Protein AF-A0A950D4V7-F1 (afdb_monomer)

Structure (mmCIF, N/CA/C/O backbone):
data_AF-A0A950D4V7-F1
#
_entry.id   AF-A0A950D4V7-F1
#
loop_
_atom_site.group_PDB
_atom_site.id
_atom_site.type_symbol
_atom_site.label_atom_id
_atom_site.label_alt_id
_atom_site.label_comp_id
_atom_site.label_asym_id
_atom_site.label_entity_id
_atom_site.label_seq_id
_atom_site.pdbx_PDB_ins_code
_atom_site.Cartn_x
_atom_site.Cartn_y
_atom_site.Cartn_z
_atom_site.occupancy
_atom_site.B_iso_or_equiv
_atom_site.auth_seq_id
_atom_site.auth_comp_id
_atom_site.auth_asym_id
_atom_site.auth_atom_id
_atom_site.pdbx_PDB_model_num
ATOM 1 N N . MET A 1 1 ? -0.994 9.017 -0.372 1.00 77.31 1 MET A N 1
ATOM 2 C CA . MET A 1 1 ? -2.290 8.604 0.203 1.00 77.31 1 MET A CA 1
ATOM 3 C C . MET A 1 1 ? -2.803 7.430 -0.600 1.00 77.31 1 MET A C 1
ATOM 5 O O . MET A 1 1 ? -2.780 7.511 -1.822 1.00 77.31 1 MET A O 1
ATOM 9 N N . ASN A 1 2 ? -3.184 6.343 0.059 1.00 93.00 2 ASN A N 1
ATOM 10 C CA . ASN A 1 2 ? -3.589 5.106 -0.599 1.00 93.00 2 ASN A CA 1
ATOM 11 C C . ASN A 1 2 ? -5.108 4.914 -0.563 1.00 93.00 2 ASN A C 1
ATOM 13 O O . ASN A 1 2 ? -5.833 5.584 0.181 1.00 93.00 2 ASN A O 1
ATOM 17 N N . ILE A 1 3 ? -5.577 3.994 -1.399 1.00 96.88 3 ILE A N 1
ATOM 18 C CA . ILE A 1 3 ? -6.979 3.592 -1.498 1.00 96.88 3 ILE A CA 1
ATOM 19 C C . ILE A 1 3 ? -7.076 2.064 -1.468 1.00 96.88 3 ILE A C 1
ATOM 21 O O . ILE A 1 3 ? -6.175 1.389 -1.956 1.00 96.88 3 ILE A O 1
ATOM 25 N N . ALA A 1 4 ? -8.145 1.502 -0.913 1.00 97.31 4 ALA A N 1
ATOM 26 C CA . ALA A 1 4 ? -8.340 0.051 -0.868 1.00 97.31 4 ALA A CA 1
ATOM 27 C C . ALA A 1 4 ? -9.820 -0.318 -0.944 1.00 97.31 4 ALA A C 1
ATOM 29 O O . ALA A 1 4 ? -10.684 0.461 -0.534 1.00 97.31 4 ALA A O 1
ATOM 30 N N . PHE A 1 5 ? -10.106 -1.515 -1.451 1.00 97.12 5 PHE A N 1
ATOM 31 C CA . PHE A 1 5 ? -11.429 -2.117 -1.333 1.00 97.12 5 PHE A CA 1
ATOM 32 C C . PHE A 1 5 ? -11.539 -2.905 -0.029 1.00 97.12 5 PHE A C 1
ATOM 34 O O . PHE A 1 5 ? -10.597 -3.594 0.358 1.00 97.12 5 PHE A O 1
ATOM 41 N N . ASP A 1 6 ? -12.696 -2.819 0.625 1.00 97.19 6 ASP A N 1
ATOM 42 C CA . ASP A 1 6 ? -13.068 -3.759 1.682 1.00 97.19 6 ASP A CA 1
ATOM 43 C C . ASP A 1 6 ? -13.649 -5.055 1.078 1.00 97.19 6 ASP A C 1
ATOM 45 O O . ASP A 1 6 ? -13.952 -5.129 -0.116 1.00 97.19 6 ASP A O 1
ATOM 49 N N . ALA A 1 7 ? -13.858 -6.081 1.902 1.00 95.31 7 ALA A N 1
ATOM 50 C CA . ALA A 1 7 ? -14.426 -7.365 1.481 1.00 95.31 7 ALA A CA 1
ATOM 51 C C . ALA A 1 7 ? -15.874 -7.264 0.957 1.00 95.31 7 ALA A C 1
ATOM 53 O O . ALA A 1 7 ? -16.373 -8.202 0.339 1.00 95.31 7 ALA A O 1
ATOM 54 N N . ASN A 1 8 ? -16.555 -6.134 1.183 1.00 95.44 8 ASN A N 1
ATOM 55 C CA . ASN A 1 8 ? -17.886 -5.852 0.641 1.00 95.44 8 ASN A CA 1
ATOM 56 C C . ASN A 1 8 ? -17.826 -5.087 -0.693 1.00 95.44 8 ASN A C 1
ATOM 58 O O . ASN A 1 8 ? -18.867 -4.664 -1.200 1.00 95.44 8 ASN A O 1
ATOM 62 N N . GLY A 1 9 ? -16.630 -4.872 -1.250 1.00 95.88 9 GLY A N 1
ATOM 63 C CA . GLY A 1 9 ? -16.419 -4.174 -2.515 1.00 95.88 9 GLY A CA 1
ATOM 64 C C . GLY A 1 9 ? -16.580 -2.655 -2.426 1.00 95.88 9 GLY A C 1
ATOM 65 O O . GLY A 1 9 ? -16.770 -2.002 -3.449 1.00 95.88 9 GLY A O 1
ATOM 66 N N . ARG A 1 10 ? -16.526 -2.058 -1.231 1.00 97.44 10 ARG A N 1
ATOM 67 C CA . ARG A 1 10 ? -16.579 -0.598 -1.055 1.00 97.44 10 ARG A CA 1
ATOM 68 C C . ARG A 1 10 ? -15.178 -0.016 -1.149 1.00 97.44 10 ARG A C 1
ATOM 70 O O . ARG A 1 10 ? -14.245 -0.576 -0.587 1.00 97.44 10 ARG A O 1
ATOM 77 N N . LEU A 1 11 ? -15.035 1.121 -1.826 1.00 97.75 11 LEU A N 1
ATOM 78 C CA . LEU A 1 11 ? -13.750 1.805 -1.972 1.00 97.75 11 LEU A CA 1
ATOM 79 C C . LEU A 1 11 ? -13.536 2.774 -0.810 1.00 97.75 11 LEU A C 1
ATOM 81 O O . LEU A 1 11 ? -14.329 3.695 -0.620 1.00 97.75 11 LEU A O 1
ATOM 85 N N . PHE A 1 12 ? -12.438 2.607 -0.086 1.00 98.12 12 PHE A N 1
ATOM 86 C CA . PHE A 1 12 ? -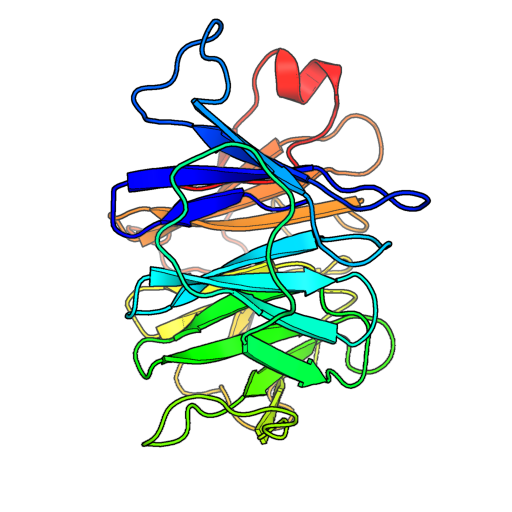11.991 3.501 0.971 1.00 98.12 12 PHE A CA 1
ATOM 87 C C . PHE A 1 12 ? -10.817 4.332 0.460 1.00 98.12 12 PHE A C 1
ATOM 89 O O . PHE A 1 12 ? -9.828 3.793 -0.032 1.00 98.12 12 PHE A O 1
ATOM 96 N N . VAL A 1 13 ? -10.932 5.654 0.577 1.00 97.56 13 VAL A N 1
ATOM 97 C CA . VAL A 1 13 ? -9.941 6.622 0.100 1.00 97.56 13 VAL A CA 1
ATOM 98 C C . VAL A 1 13 ? -9.418 7.420 1.280 1.00 97.56 13 VAL A C 1
ATOM 100 O O . VAL A 1 13 ? -10.171 8.187 1.884 1.00 97.56 13 VAL A O 1
ATOM 103 N N . VAL A 1 14 ? -8.137 7.258 1.610 1.00 96.81 14 VAL A N 1
ATOM 104 C CA . VAL A 1 14 ? -7.499 8.036 2.676 1.00 96.81 14 VAL A CA 1
ATOM 105 C C . VAL A 1 14 ? -7.264 9.462 2.186 1.00 96.81 14 VAL A C 1
ATOM 107 O O . VAL A 1 14 ? -6.529 9.688 1.230 1.00 96.81 14 VAL A O 1
ATOM 110 N N . ASN A 1 15 ? -7.847 10.441 2.870 1.00 94.50 15 ASN A N 1
ATOM 111 C CA . ASN A 1 15 ? -7.592 11.861 2.659 1.00 94.50 15 ASN A CA 1
ATOM 112 C C . ASN A 1 15 ? -6.595 12.338 3.722 1.00 94.50 15 ASN A C 1
ATOM 114 O O . ASN A 1 15 ? -6.956 12.661 4.859 1.00 94.50 15 ASN A O 1
ATOM 118 N N . GLN A 1 16 ? -5.323 12.350 3.338 1.00 91.75 16 GLN A N 1
ATOM 119 C CA . GLN A 1 16 ? -4.210 12.731 4.202 1.00 91.75 16 GLN A CA 1
ATOM 120 C C . GLN A 1 16 ? -4.328 14.190 4.665 1.00 91.75 16 GLN A C 1
ATOM 122 O O . GLN A 1 16 ? -4.481 15.105 3.854 1.00 91.75 16 GLN A O 1
ATOM 127 N N . ALA A 1 17 ? -4.155 14.415 5.965 1.00 90.56 17 ALA A N 1
ATOM 128 C CA . ALA A 1 17 ? -4.016 15.737 6.560 1.00 90.56 17 ALA A CA 1
ATOM 129 C C . ALA A 1 17 ? -2.842 15.765 7.551 1.00 90.56 17 ALA A C 1
ATOM 131 O O . ALA A 1 17 ? -2.594 14.796 8.257 1.00 90.56 17 ALA A O 1
ATOM 132 N N . LEU A 1 18 ? -2.094 16.875 7.598 1.00 86.56 18 LEU A N 1
ATOM 133 C CA . LEU A 1 18 ? -0.912 16.993 8.470 1.00 86.56 18 LEU A CA 1
ATOM 134 C C . LEU A 1 18 ? -1.235 17.621 9.834 1.00 86.56 18 LEU A C 1
ATOM 136 O O . LEU A 1 18 ? -0.752 17.157 10.860 1.00 86.56 18 LEU A O 1
ATOM 140 N N . ALA A 1 19 ? -2.037 18.690 9.843 1.00 85.94 19 ALA A N 1
ATOM 141 C CA . ALA A 1 19 ? -2.306 19.502 11.038 1.00 85.94 19 ALA A CA 1
ATOM 142 C C . ALA A 1 19 ? -3.667 19.214 11.700 1.00 85.94 19 ALA A C 1
ATOM 144 O O . ALA A 1 19 ? -3.954 19.720 12.781 1.00 85.94 19 ALA A O 1
ATOM 145 N N . VAL A 1 20 ? -4.510 18.420 11.045 1.00 90.38 20 VAL A N 1
ATOM 146 C CA . VAL A 1 20 ? -5.831 17.995 11.526 1.00 90.38 20 VAL A CA 1
ATOM 147 C C . VAL A 1 20 ? -5.950 16.482 11.345 1.00 90.38 20 VAL A C 1
ATOM 149 O O . VAL A 1 20 ? -5.135 15.908 10.618 1.00 90.38 20 VAL A O 1
ATOM 152 N N . PRO A 1 21 ? -6.915 15.811 11.995 1.00 94.31 21 PRO A N 1
ATOM 153 C CA . PRO A 1 21 ? -7.149 14.399 11.738 1.00 94.31 21 PRO A CA 1
ATOM 154 C C . PRO A 1 21 ? -7.404 14.134 10.252 1.00 94.31 21 PRO A C 1
ATOM 156 O O . PRO A 1 21 ? -8.205 14.826 9.619 1.00 94.31 21 PRO A O 1
ATOM 159 N N . SER A 1 22 ? -6.717 13.132 9.706 1.00 95.94 22 SER A N 1
ATOM 160 C CA . SER A 1 22 ? -7.006 12.625 8.363 1.00 95.94 22 SER A CA 1
ATOM 161 C C . SER A 1 22 ? -8.415 12.022 8.316 1.00 95.94 22 SER A C 1
ATOM 163 O O . SER A 1 22 ? -8.947 11.568 9.335 1.00 95.94 22 SER A O 1
ATOM 165 N N . THR A 1 23 ? -9.030 12.003 7.136 1.00 97.06 23 THR A N 1
ATOM 166 C CA . THR A 1 23 ? -10.348 11.381 6.935 1.00 97.06 23 THR A CA 1
ATOM 167 C C . THR A 1 23 ? -10.260 10.232 5.944 1.00 97.06 23 THR A C 1
ATOM 169 O O . THR A 1 23 ? -9.303 10.137 5.183 1.00 97.06 23 THR A O 1
ATOM 172 N N . ILE A 1 24 ? -11.265 9.364 5.929 1.00 98.00 24 ILE A N 1
ATOM 173 C CA . ILE A 1 24 ? -11.426 8.308 4.936 1.00 98.00 24 ILE A CA 1
ATOM 174 C C . ILE A 1 24 ? -12.789 8.484 4.270 1.00 98.00 24 ILE A C 1
ATOM 176 O O . ILE A 1 24 ? -13.827 8.386 4.926 1.00 98.00 24 ILE A O 1
ATOM 180 N N . SER A 1 25 ? -12.787 8.765 2.970 1.00 98.12 25 SER A N 1
ATOM 181 C CA . SER A 1 25 ? -14.003 8.816 2.156 1.00 98.12 25 SER A CA 1
ATOM 182 C C . SER A 1 25 ? -14.357 7.407 1.700 1.00 98.12 25 SER A C 1
ATOM 184 O O . SER A 1 25 ? -13.511 6.727 1.121 1.00 98.12 25 SER A O 1
ATOM 186 N N . VAL A 1 26 ? -15.597 6.973 1.925 1.00 98.19 26 VAL A N 1
ATOM 187 C CA . VAL A 1 26 ? -16.051 5.632 1.533 1.00 98.19 26 VAL A CA 1
ATOM 188 C C . VAL A 1 26 ? -17.052 5.734 0.398 1.00 98.19 26 VAL A C 1
ATOM 190 O O . VAL A 1 26 ? -18.029 6.471 0.501 1.00 98.19 26 VAL A O 1
ATOM 193 N N . PHE A 1 27 ? -16.833 4.988 -0.678 1.00 97.88 27 PHE A N 1
ATOM 194 C CA . PHE A 1 27 ? -17.689 4.962 -1.857 1.00 97.88 27 PHE A CA 1
ATOM 195 C C . PHE A 1 27 ? -18.215 3.554 -2.121 1.00 97.88 27 PHE A C 1
ATOM 197 O O . PHE A 1 27 ? -17.551 2.559 -1.834 1.00 97.88 27 PHE A O 1
ATOM 204 N N . THR A 1 28 ? -19.392 3.479 -2.735 1.00 95.88 28 THR A N 1
ATOM 205 C CA . THR A 1 28 ? -19.975 2.222 -3.213 1.00 95.88 28 THR A CA 1
ATOM 206 C C . THR A 1 28 ? -19.883 2.193 -4.740 1.00 95.88 28 THR A C 1
ATOM 208 O O . THR A 1 28 ? -20.532 3.021 -5.386 1.00 95.88 28 THR A O 1
ATOM 211 N N . PRO A 1 29 ? -19.069 1.306 -5.336 1.00 95.12 29 PRO A N 1
ATOM 212 C CA . PRO A 1 29 ? -19.060 1.088 -6.778 1.00 95.12 29 PRO A CA 1
ATOM 213 C C . PRO A 1 29 ? -20.424 0.602 -7.317 1.00 95.12 29 PRO A C 1
ATOM 215 O O . PRO A 1 29 ? -21.206 0.021 -6.563 1.00 95.12 29 PRO A O 1
ATOM 218 N N . PRO A 1 30 ? -20.714 0.783 -8.621 1.00 94.81 30 PRO A N 1
ATOM 219 C CA . PRO A 1 30 ? -19.846 1.377 -9.641 1.00 94.81 30 PRO A CA 1
ATOM 220 C C . PRO A 1 30 ? -19.675 2.895 -9.472 1.00 94.81 30 PRO A C 1
ATOM 222 O O . PRO A 1 30 ? -20.607 3.607 -9.100 1.00 94.81 30 PRO A O 1
ATOM 225 N N . LEU A 1 31 ? -18.467 3.395 -9.755 1.00 93.00 31 LEU A N 1
ATOM 226 C CA . LEU A 1 31 ? -18.135 4.818 -9.651 1.00 93.00 31 LEU A CA 1
ATOM 227 C C . LEU A 1 31 ? -18.309 5.537 -10.992 1.00 93.00 31 LEU A C 1
ATOM 229 O O . LEU A 1 31 ? -18.059 4.983 -12.059 1.00 93.00 31 LEU A O 1
ATOM 233 N N . THR A 1 32 ? -18.712 6.801 -10.920 1.00 92.75 32 THR A N 1
ATOM 234 C CA . THR A 1 32 ? -18.839 7.733 -12.046 1.00 92.75 32 THR A CA 1
ATOM 235 C C . THR A 1 32 ? -18.183 9.061 -11.674 1.00 92.75 32 THR A C 1
ATOM 237 O O . THR A 1 32 ? -17.906 9.309 -10.500 1.00 92.75 32 THR A O 1
ATOM 240 N N . ALA A 1 33 ? -18.003 9.962 -12.644 1.00 87.50 33 ALA A N 1
ATOM 241 C CA . ALA A 1 33 ? -17.462 11.303 -12.393 1.00 87.50 33 ALA A CA 1
ATOM 242 C C . ALA A 1 33 ? -18.298 12.145 -11.400 1.00 87.50 33 ALA A C 1
ATOM 244 O O . ALA A 1 33 ? -17.809 13.142 -10.881 1.00 87.50 33 ALA A O 1
ATOM 245 N N . THR A 1 34 ? -19.549 11.756 -11.129 1.00 92.69 34 THR A N 1
ATOM 246 C CA . THR A 1 34 ? -20.451 12.433 -10.181 1.00 92.69 34 THR A CA 1
ATOM 247 C C . THR A 1 34 ? -20.679 11.645 -8.889 1.00 92.69 34 THR A C 1
ATOM 249 O O . THR A 1 34 ? -21.554 12.006 -8.100 1.00 92.69 34 THR A O 1
ATOM 252 N N . SER A 1 35 ? -19.956 10.542 -8.671 1.00 95.56 35 SER A N 1
ATOM 253 C CA . SER A 1 35 ? -20.080 9.751 -7.445 1.00 95.56 35 SER A CA 1
ATOM 254 C C . SER A 1 35 ? -19.624 10.558 -6.228 1.00 95.56 35 SER A C 1
ATOM 256 O O . SER A 1 35 ? -18.566 11.180 -6.238 1.00 95.56 35 SER A O 1
ATOM 258 N N . ASN A 1 36 ? -20.417 10.509 -5.158 1.00 95.88 36 ASN A N 1
ATOM 259 C CA . ASN A 1 36 ? -20.091 11.114 -3.867 1.00 95.88 36 ASN A CA 1
ATOM 260 C C . ASN A 1 36 ? -19.792 10.022 -2.837 1.00 95.88 36 ASN A C 1
ATOM 262 O O . ASN A 1 36 ? -20.265 8.890 -2.975 1.00 95.88 36 ASN A O 1
ATOM 266 N N . ALA A 1 37 ? -19.037 10.373 -1.795 1.00 97.56 37 ALA A N 1
ATOM 267 C CA . ALA A 1 37 ? -18.804 9.468 -0.677 1.00 97.56 37 ALA A CA 1
ATOM 268 C C . ALA A 1 37 ? -20.144 9.105 -0.013 1.00 97.56 37 ALA A C 1
ATOM 270 O O . ALA A 1 37 ? -20.965 9.976 0.274 1.00 97.56 37 ALA A O 1
ATOM 271 N N . THR A 1 38 ? -20.361 7.815 0.233 1.00 97.06 38 THR A N 1
ATOM 272 C CA . THR A 1 38 ? -21.504 7.285 0.986 1.00 97.06 38 THR A CA 1
ATOM 273 C C . THR A 1 38 ? -21.438 7.727 2.448 1.00 97.06 38 THR A C 1
ATOM 275 O O . THR A 1 38 ? -22.457 8.089 3.031 1.00 97.06 38 THR A O 1
ATOM 278 N N . PHE A 1 39 ? -20.239 7.732 3.031 1.00 97.25 39 PHE A N 1
ATOM 279 C CA . PHE A 1 39 ? -19.956 8.311 4.341 1.00 97.25 39 PHE A CA 1
ATOM 280 C C . PHE A 1 39 ? -18.470 8.672 4.464 1.00 97.25 39 PHE A C 1
ATOM 282 O O . PHE A 1 39 ? -17.646 8.262 3.643 1.00 97.25 39 PHE A O 1
ATOM 289 N N . ILE A 1 40 ? -18.140 9.465 5.485 1.00 98.25 40 ILE A N 1
ATOM 290 C CA . ILE A 1 40 ? -16.773 9.907 5.782 1.00 98.25 40 ILE A CA 1
ATOM 291 C C . ILE A 1 40 ? -16.413 9.495 7.207 1.00 98.25 40 ILE A C 1
ATOM 293 O O . ILE A 1 40 ? -17.126 9.818 8.156 1.00 98.25 40 ILE A O 1
ATOM 297 N N . LEU A 1 41 ? -15.292 8.801 7.356 1.00 98.31 41 LEU A N 1
ATOM 298 C CA . LEU A 1 41 ? -14.716 8.462 8.650 1.00 98.31 41 LEU A CA 1
ATOM 299 C C . LEU A 1 41 ? -13.636 9.486 8.999 1.00 98.31 41 LEU A C 1
ATOM 301 O O . LEU A 1 41 ? -12.849 9.869 8.137 1.00 98.31 41 LEU A O 1
ATOM 305 N N . THR A 1 42 ? -13.569 9.915 10.252 1.00 97.69 42 THR A N 1
ATOM 306 C CA . THR A 1 42 ? -12.499 10.794 10.746 1.00 97.69 42 THR A CA 1
ATOM 307 C C . THR A 1 42 ? -11.603 10.003 11.686 1.00 97.69 42 THR A C 1
ATOM 309 O O . THR A 1 42 ? -12.102 9.348 12.603 1.00 97.69 42 THR A O 1
ATOM 312 N N . MET A 1 43 ? -10.286 10.064 11.481 1.00 96.38 43 MET A N 1
ATOM 313 C CA . MET A 1 43 ? -9.327 9.438 12.393 1.00 96.38 43 MET A CA 1
ATOM 314 C C . MET A 1 43 ? -9.476 10.025 13.809 1.00 96.38 43 MET A C 1
ATOM 316 O O . MET A 1 43 ? -9.683 11.232 13.950 1.00 96.38 43 MET A O 1
ATOM 320 N N . PRO A 1 44 ? -9.349 9.216 14.876 1.00 94.38 44 PRO A N 1
ATOM 321 C CA . PRO A 1 44 ? -9.476 9.702 16.254 1.00 94.38 44 PRO A CA 1
ATOM 322 C C . PRO A 1 44 ? -8.225 10.460 16.723 1.00 94.38 44 PRO A C 1
ATOM 324 O O . PRO A 1 44 ? -8.215 11.052 17.799 1.00 94.38 44 PRO A O 1
ATOM 327 N N . VAL A 1 45 ? -7.158 10.420 15.923 1.00 87.06 45 VAL A N 1
ATOM 328 C CA . VAL A 1 45 ? -5.857 11.021 16.200 1.00 87.06 45 VAL A CA 1
ATOM 329 C C . VAL A 1 45 ? -5.517 12.043 15.124 1.00 87.06 45 VAL A C 1
ATOM 331 O O . VAL A 1 45 ? -5.854 11.873 13.949 1.00 87.06 45 VAL A O 1
ATOM 334 N N . SER A 1 46 ? -4.839 13.118 15.522 1.00 84.25 46 SER A N 1
ATOM 335 C CA . SER A 1 46 ? -4.208 14.015 14.561 1.00 84.25 46 SER A CA 1
ATOM 336 C C . SER A 1 46 ? -3.017 13.319 13.910 1.00 84.25 46 SER A C 1
ATOM 338 O O . SER A 1 46 ? -2.335 12.496 14.525 1.00 84.25 46 SER A O 1
ATOM 340 N N . GLY A 1 47 ? -2.767 13.659 12.652 1.00 81.38 47 GLY A N 1
ATOM 341 C CA . GLY A 1 47 ? -1.659 13.096 11.905 1.00 81.38 47 GLY A CA 1
ATOM 342 C C . GLY A 1 47 ? -2.061 12.609 10.527 1.00 81.38 47 GLY A C 1
ATOM 343 O O . GLY A 1 47 ? -3.226 12.616 10.117 1.00 81.38 47 GLY A O 1
ATOM 344 N N . CYS A 1 48 ? -1.017 12.212 9.826 1.00 87.94 48 CYS A N 1
ATOM 345 C CA . CYS A 1 48 ? -0.982 11.882 8.422 1.00 87.94 48 CYS A CA 1
ATOM 346 C C . CYS A 1 48 ? -1.347 10.409 8.238 1.00 87.94 48 CYS A C 1
ATOM 348 O O . CYS A 1 48 ? -0.470 9.565 8.263 1.00 87.94 48 CYS A O 1
ATOM 350 N N . ALA A 1 49 ? -2.618 10.063 8.047 1.00 94.00 49 ALA A N 1
ATOM 351 C CA . ALA A 1 49 ? -2.934 8.716 7.576 1.00 94.00 49 ALA A CA 1
ATOM 352 C C . ALA A 1 49 ? -2.408 8.559 6.138 1.00 94.00 49 ALA A C 1
ATOM 354 O O . ALA A 1 49 ? -2.571 9.476 5.322 1.00 94.00 49 ALA A O 1
ATOM 355 N N . PHE A 1 50 ? -1.774 7.426 5.828 1.00 94.19 50 PHE A N 1
ATOM 356 C CA . PHE A 1 50 ? -1.171 7.188 4.514 1.00 94.19 50 PHE A CA 1
ATOM 357 C C . PHE A 1 50 ? -1.694 5.929 3.834 1.00 94.19 50 PHE A C 1
ATOM 359 O O . PHE A 1 50 ? -2.381 6.039 2.814 1.00 94.19 50 PHE A O 1
ATOM 366 N N . GLY A 1 51 ? -1.322 4.767 4.369 1.00 95.69 51 GLY A N 1
ATOM 367 C CA . GLY A 1 51 ? -1.656 3.446 3.860 1.00 95.69 51 GLY A CA 1
ATOM 368 C C . GLY A 1 51 ? -2.983 2.959 4.422 1.00 95.69 51 GLY A C 1
ATOM 369 O O . GLY A 1 51 ? -3.355 3.314 5.541 1.00 95.69 51 GLY A O 1
ATOM 370 N N . ILE A 1 52 ? -3.686 2.147 3.638 1.00 97.94 52 ILE A N 1
ATOM 371 C CA . ILE A 1 52 ? -4.908 1.461 4.050 1.00 97.94 52 ILE A CA 1
ATOM 372 C C . ILE A 1 52 ? -4.916 0.045 3.478 1.00 97.94 52 ILE A C 1
ATOM 374 O O . ILE A 1 52 ? -4.636 -0.137 2.295 1.00 97.94 52 ILE A O 1
ATOM 378 N N . ALA A 1 53 ? -5.271 -0.936 4.302 1.00 98.06 53 ALA A N 1
ATOM 379 C CA . ALA A 1 53 ? -5.601 -2.290 3.867 1.00 98.06 53 ALA A CA 1
ATOM 380 C C . ALA A 1 53 ? -6.715 -2.874 4.740 1.00 98.06 53 ALA A C 1
ATOM 382 O O . ALA A 1 53 ? -7.033 -2.334 5.801 1.00 98.06 53 ALA A O 1
ATOM 383 N N . PHE A 1 54 ? -7.288 -3.986 4.292 1.00 98.06 54 PHE A N 1
ATOM 384 C CA . PHE A 1 54 ? -8.252 -4.762 5.060 1.00 98.06 54 PHE A CA 1
ATOM 385 C C . PHE A 1 54 ? -7.704 -6.162 5.300 1.00 98.06 54 PHE A C 1
ATOM 387 O O . PHE A 1 54 ? -7.134 -6.769 4.391 1.00 98.06 54 PHE A O 1
ATOM 394 N N . ASP A 1 55 ? -7.863 -6.661 6.521 1.00 97.56 55 ASP A N 1
ATOM 395 C CA . ASP A 1 55 ? -7.505 -8.036 6.850 1.00 97.56 55 ASP A CA 1
ATOM 396 C C . ASP A 1 55 ? -8.613 -9.019 6.409 1.00 97.56 55 ASP A C 1
ATOM 398 O O . ASP A 1 55 ? -9.669 -8.637 5.895 1.00 97.56 55 ASP A O 1
ATOM 402 N N . SER A 1 56 ? -8.403 -10.318 6.642 1.00 95.75 56 SER A N 1
ATOM 403 C CA . SER A 1 56 ? -9.393 -11.360 6.328 1.00 95.75 56 SER A CA 1
ATOM 404 C C . SER A 1 56 ? -10.711 -11.233 7.107 1.00 95.75 56 SER A C 1
ATOM 406 O O . SER A 1 56 ? -11.712 -11.832 6.719 1.00 95.75 56 SER A O 1
ATOM 408 N N . SER A 1 57 ? -10.698 -10.513 8.230 1.00 96.38 57 SER A N 1
ATOM 409 C CA . SER A 1 57 ? -11.860 -10.241 9.083 1.00 96.38 57 SER A CA 1
ATOM 410 C C . SER A 1 57 ? -12.620 -8.989 8.6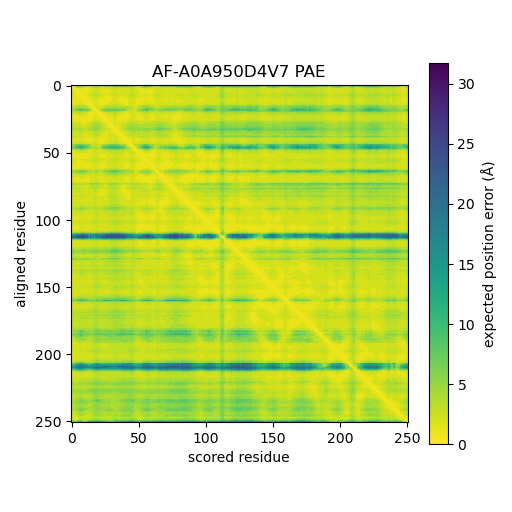33 1.00 96.38 57 SER A C 1
ATOM 412 O O . SER A 1 57 ? -13.677 -8.686 9.185 1.00 96.38 57 SER A O 1
ATOM 414 N N . ASN A 1 58 ? -12.121 -8.306 7.594 1.00 97.38 58 ASN A N 1
ATOM 415 C CA . ASN A 1 58 ? -12.590 -7.012 7.116 1.00 97.38 58 ASN A CA 1
ATOM 416 C C . ASN A 1 58 ? -12.391 -5.872 8.134 1.00 97.38 58 ASN A C 1
ATOM 418 O O . ASN A 1 58 ? -13.141 -4.888 8.130 1.00 97.38 58 ASN A O 1
ATOM 422 N N . ASP A 1 59 ? -11.371 -5.997 8.979 1.00 98.31 59 ASP A N 1
ATOM 423 C CA . ASP A 1 59 ? -10.892 -4.941 9.861 1.00 98.31 59 ASP A CA 1
ATOM 424 C C . ASP A 1 59 ? -9.976 -4.002 9.065 1.00 98.31 59 ASP A C 1
ATOM 426 O O . ASP A 1 59 ? -9.203 -4.434 8.207 1.00 98.31 59 ASP A O 1
ATOM 430 N N . MET A 1 60 ? -10.102 -2.694 9.300 1.00 98.56 60 MET A N 1
ATOM 431 C CA . MET A 1 60 ? -9.373 -1.667 8.554 1.00 98.56 60 MET A CA 1
ATOM 432 C C 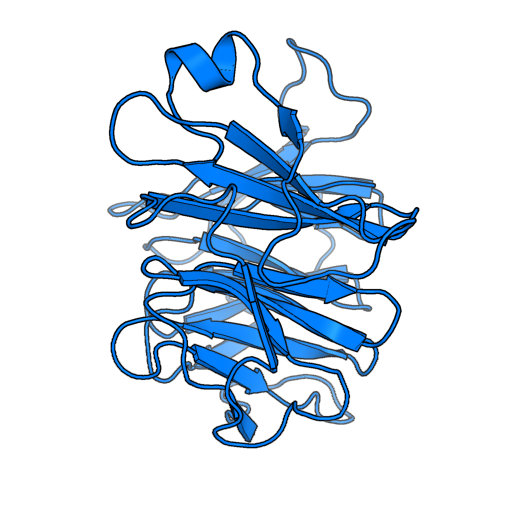. MET A 1 60 ? -8.047 -1.362 9.241 1.00 98.56 60 MET A C 1
ATOM 434 O O . MET A 1 60 ? -8.024 -0.915 10.387 1.00 98.56 60 MET A O 1
ATOM 438 N N . TRP A 1 61 ? -6.956 -1.522 8.503 1.00 98.62 61 TRP A N 1
ATOM 439 C CA . TRP A 1 61 ? -5.601 -1.240 8.954 1.00 98.62 61 TRP A CA 1
ATOM 440 C C . TRP A 1 61 ? -5.074 0.027 8.292 1.00 98.62 61 TRP A C 1
ATOM 442 O O . TRP A 1 61 ? -5.119 0.156 7.070 1.00 98.62 61 TRP A O 1
ATOM 452 N N . ILE A 1 62 ? -4.588 0.971 9.098 1.00 97.94 62 ILE A N 1
ATOM 453 C CA . ILE A 1 62 ? -4.130 2.292 8.659 1.00 97.94 62 ILE A CA 1
ATOM 454 C C . ILE A 1 62 ? -2.733 2.561 9.202 1.00 97.94 62 ILE A C 1
ATOM 456 O O . ILE A 1 62 ? -2.518 2.514 10.413 1.00 97.94 62 ILE A O 1
ATOM 460 N N . SER A 1 63 ? -1.801 2.942 8.334 1.00 95.69 63 SER A N 1
ATOM 461 C CA . SER A 1 63 ? -0.548 3.557 8.770 1.00 95.69 63 SER A CA 1
ATOM 462 C C . SER A 1 63 ? -0.724 5.062 8.934 1.00 95.69 63 SER A C 1
ATOM 464 O O . SER A 1 63 ? -1.406 5.736 8.154 1.00 95.69 63 SER A O 1
ATOM 466 N N . ASN A 1 64 ? -0.099 5.605 9.968 1.00 88.94 64 ASN A N 1
ATOM 467 C CA . ASN A 1 64 ? -0.012 7.034 10.232 1.00 88.94 64 ASN A CA 1
ATOM 468 C C . ASN A 1 64 ? 1.457 7.417 10.025 1.00 88.94 64 ASN A C 1
ATOM 470 O O . ASN A 1 64 ? 2.266 6.717 10.609 1.00 88.94 64 ASN A O 1
ATOM 474 N N . CYS A 1 65 ? 1.804 8.442 9.221 1.00 81.69 65 CYS A N 1
ATOM 475 C CA . CYS A 1 65 ? 3.158 8.867 8.779 1.00 81.69 65 CYS A CA 1
ATOM 476 C C . CYS A 1 65 ? 4.088 9.265 9.946 1.00 81.69 65 CYS A C 1
ATOM 478 O O . CYS A 1 65 ? 4.550 10.396 10.086 1.00 81.69 65 CYS A O 1
ATOM 480 N N . ASN A 1 66 ? 4.264 8.316 10.834 1.00 89.25 66 ASN A N 1
ATOM 481 C CA . ASN A 1 66 ? 5.006 8.197 12.059 1.00 89.25 66 ASN A CA 1
ATOM 482 C C . ASN A 1 66 ? 5.148 6.673 12.261 1.00 89.25 66 ASN A C 1
ATOM 484 O O . ASN A 1 66 ? 4.995 5.888 11.325 1.00 89.25 66 ASN A O 1
ATOM 488 N N . THR A 1 67 ? 5.445 6.234 13.473 1.00 93.62 67 THR A N 1
ATOM 489 C CA . THR A 1 67 ? 5.679 4.815 13.748 1.00 93.62 67 THR A CA 1
ATOM 490 C C . THR A 1 67 ? 4.408 4.008 14.016 1.00 93.62 67 THR A C 1
ATOM 492 O O . THR A 1 67 ? 4.497 2.819 14.287 1.00 93.62 67 THR A O 1
ATOM 495 N N . SER A 1 68 ? 3.220 4.609 14.002 1.00 95.12 68 SER A N 1
ATOM 496 C CA . SER A 1 68 ? 1.983 3.944 14.418 1.00 95.12 68 SER A CA 1
ATOM 497 C C . SER A 1 68 ? 1.243 3.309 13.247 1.00 95.12 68 SER A C 1
ATOM 499 O O . SER A 1 68 ? 0.983 3.950 12.226 1.00 95.12 68 SER A O 1
ATOM 501 N N . ILE A 1 69 ? 0.810 2.071 13.460 1.00 97.50 69 ILE A N 1
ATOM 502 C CA . ILE A 1 69 ? -0.125 1.358 12.591 1.00 97.50 69 ILE A CA 1
ATOM 503 C C . ILE A 1 69 ? -1.345 0.998 13.439 1.00 97.50 69 ILE A C 1
ATOM 505 O O . ILE A 1 69 ? -1.198 0.437 14.525 1.00 97.50 69 ILE A O 1
ATOM 509 N N . TYR A 1 70 ? -2.536 1.347 12.969 1.00 97.81 70 TYR A N 1
ATOM 510 C CA . TYR A 1 70 ? -3.789 1.199 13.702 1.00 97.81 70 TYR A CA 1
ATOM 511 C C . TYR A 1 70 ? -4.701 0.177 13.037 1.00 97.81 70 TYR A C 1
ATOM 513 O O . TYR A 1 70 ? -4.875 0.218 11.822 1.00 97.81 70 TYR A O 1
ATOM 521 N N . GLU A 1 71 ? -5.342 -0.657 13.844 1.00 98.38 71 GLU A N 1
ATOM 522 C CA . GLU A 1 71 ? -6.491 -1.470 13.452 1.00 98.38 71 GLU A CA 1
ATOM 523 C C . GLU A 1 71 ? -7.778 -0.819 13.965 1.00 98.38 71 GLU A C 1
ATOM 525 O O . GLU A 1 71 ? -7.855 -0.383 15.118 1.00 98.38 71 GLU A O 1
ATOM 530 N N . PHE A 1 72 ? -8.802 -0.799 13.118 1.00 98.31 72 PHE A N 1
ATOM 531 C CA . PHE A 1 72 ? -10.166 -0.450 13.487 1.00 98.31 72 PHE A CA 1
ATOM 532 C C . PHE A 1 72 ? -11.111 -1.557 13.047 1.00 98.31 72 PHE A C 1
ATOM 534 O O . PHE A 1 72 ? -11.131 -1.934 11.871 1.00 98.31 72 PHE A O 1
ATOM 541 N N . LYS A 1 73 ? -11.951 -2.022 13.966 1.00 97.38 73 LYS A N 1
ATOM 542 C CA . LYS A 1 73 ? -12.947 -3.047 13.674 1.00 97.38 73 LYS A CA 1
ATOM 543 C C . LYS A 1 73 ? -14.219 -2.454 13.100 1.00 97.38 73 LYS A C 1
ATOM 545 O O . LYS A 1 73 ? -14.724 -1.418 13.541 1.00 97.38 73 LYS A O 1
ATOM 550 N N . GLY A 1 74 ? -14.738 -3.135 12.085 1.00 92.75 74 GLY A N 1
ATOM 551 C CA . GLY A 1 74 ? -16.024 -2.812 11.488 1.00 92.75 74 GLY A CA 1
ATOM 552 C C . GLY A 1 74 ? -17.217 -3.185 12.389 1.00 92.75 74 GLY A C 1
ATOM 553 O O . GLY A 1 74 ? -17.055 -3.712 13.488 1.00 92.75 74 GLY A O 1
ATOM 554 N N . PRO A 1 75 ? -18.454 -2.961 11.910 1.00 94.62 75 PRO A N 1
ATOM 555 C CA . PRO A 1 75 ? -18.784 -2.462 10.579 1.00 94.62 75 PRO A CA 1
ATOM 556 C C . PRO A 1 75 ? -18.768 -0.925 10.489 1.00 94.62 75 PRO A C 1
ATOM 558 O O . PRO A 1 75 ? -19.395 -0.226 11.282 1.00 94.62 75 PRO A O 1
ATOM 561 N N . PHE A 1 76 ? -18.141 -0.386 9.440 1.00 96.06 76 PHE A N 1
ATOM 562 C CA . PHE A 1 76 ? -18.210 1.044 9.110 1.00 96.06 76 PHE A CA 1
ATOM 563 C C . PHE A 1 76 ? -19.480 1.337 8.312 1.00 96.06 76 PHE A C 1
ATOM 565 O O . PHE A 1 76 ? -19.601 0.868 7.181 1.00 96.06 76 PHE A O 1
ATOM 572 N N . THR A 1 77 ? -20.443 2.065 8.879 1.00 95.50 77 THR A N 1
ATOM 573 C CA . THR A 1 77 ? -21.773 2.235 8.250 1.00 95.50 77 THR A CA 1
ATOM 574 C C . THR A 1 77 ? -22.264 3.676 8.168 1.00 95.50 77 THR A C 1
ATOM 576 O O . THR A 1 77 ? -23.175 3.959 7.392 1.00 95.50 77 THR A O 1
ATOM 579 N N . THR A 1 78 ? -21.672 4.598 8.925 1.00 96.62 78 THR A N 1
ATOM 580 C CA . THR A 1 78 ? -22.131 5.989 9.011 1.00 96.62 78 THR A CA 1
ATOM 581 C C . THR A 1 78 ? -20.964 6.955 9.140 1.00 96.62 78 THR A C 1
ATOM 583 O O . THR A 1 78 ? -19.904 6.594 9.648 1.00 96.62 78 THR A O 1
ATOM 586 N N . THR A 1 79 ? -21.181 8.206 8.729 1.00 98.50 79 THR A N 1
ATOM 587 C CA . THR A 1 79 ? -20.209 9.289 8.915 1.00 98.50 79 THR A CA 1
ATOM 588 C C . THR A 1 79 ? -19.951 9.526 10.399 1.00 98.50 79 THR A C 1
ATOM 590 O O . THR A 1 79 ? -20.897 9.604 11.183 1.00 98.50 79 THR A O 1
ATOM 593 N N . GLY A 1 80 ? -18.689 9.691 10.782 1.00 97.75 80 GLY A N 1
ATOM 594 C CA . GLY A 1 80 ? -18.321 9.968 12.166 1.00 97.75 80 GLY A CA 1
ATOM 595 C C . GLY A 1 80 ? -16.835 9.799 12.442 1.00 97.75 80 GLY A C 1
ATOM 596 O O . GLY A 1 80 ? -16.066 9.353 11.592 1.00 97.75 80 GLY A O 1
ATOM 597 N N . THR A 1 81 ? -16.429 10.162 13.654 1.00 97.75 81 THR A N 1
ATOM 598 C CA . THR A 1 81 ? -15.084 9.862 14.148 1.00 97.75 81 THR A CA 1
ATOM 599 C C . THR A 1 81 ? -15.009 8.390 14.534 1.00 97.75 81 THR A C 1
ATOM 601 O O . THR A 1 81 ? -15.903 7.884 15.214 1.00 97.75 81 THR A O 1
ATOM 604 N N . LEU A 1 82 ? -13.953 7.710 14.094 1.00 97.50 82 LEU A N 1
ATOM 605 C CA . LEU A 1 82 ? -13.652 6.343 14.510 1.00 97.50 82 LEU A CA 1
ATOM 606 C C . LEU A 1 82 ? -13.452 6.271 16.036 1.00 97.50 82 LEU A C 1
ATOM 608 O O . LEU A 1 82 ? -13.043 7.263 16.649 1.00 97.50 82 LEU A O 1
ATOM 612 N N . PRO A 1 83 ? -13.723 5.117 16.672 1.00 96.31 83 PRO A N 1
ATOM 613 C CA . PRO A 1 83 ? -13.344 4.898 18.065 1.00 96.31 83 PRO A CA 1
ATOM 614 C C . PRO A 1 83 ? -11.814 4.900 18.221 1.00 96.31 83 PRO A C 1
ATOM 616 O O . PRO A 1 83 ? -11.073 5.023 17.247 1.00 96.31 83 PRO A O 1
ATOM 619 N N . ALA A 1 84 ? -11.325 4.753 19.455 1.00 95.75 84 ALA A N 1
ATOM 620 C CA . ALA A 1 84 ? -9.911 4.438 19.660 1.00 95.75 84 ALA A CA 1
ATOM 621 C C . ALA A 1 84 ? -9.536 3.145 18.895 1.00 95.75 84 ALA A C 1
ATOM 623 O O . ALA A 1 84 ? -10.387 2.257 18.818 1.00 95.75 84 ALA A O 1
ATOM 624 N N . PRO A 1 85 ? -8.307 3.034 18.351 1.00 96.88 85 PRO A N 1
ATOM 625 C CA . PRO A 1 85 ? -7.861 1.823 17.664 1.00 96.88 85 PRO A CA 1
ATOM 626 C C . PRO A 1 85 ? -8.000 0.577 18.542 1.00 96.88 85 PRO A C 1
ATOM 628 O O . PRO A 1 85 ? -7.663 0.617 19.728 1.00 96.88 85 PRO A O 1
ATOM 631 N N . ASP A 1 86 ? -8.446 -0.526 17.948 1.00 97.94 86 ASP A N 1
ATOM 632 C CA . ASP A 1 86 ? -8.535 -1.831 18.609 1.00 97.94 86 ASP A CA 1
ATOM 633 C C . ASP A 1 86 ? -7.137 -2.408 18.868 1.00 97.94 86 ASP A C 1
ATOM 635 O O . ASP A 1 86 ? -6.857 -2.944 19.946 1.00 97.94 86 ASP A O 1
ATOM 639 N N . VAL A 1 87 ? -6.242 -2.231 17.892 1.00 98.06 87 VAL A N 1
ATOM 640 C CA . VAL A 1 87 ? -4.821 -2.567 17.974 1.00 98.06 87 VAL A CA 1
ATOM 641 C C . VAL A 1 87 ? -3.986 -1.383 17.496 1.00 98.06 87 VAL A C 1
ATOM 643 O O . VAL A 1 87 ? -4.316 -0.698 16.530 1.00 98.06 87 VAL A O 1
ATOM 646 N N . THR A 1 88 ? -2.876 -1.136 18.185 1.00 97.62 88 THR A N 1
ATOM 647 C CA . THR A 1 88 ? -1.802 -0.242 17.755 1.00 97.62 88 THR A CA 1
ATOM 648 C C . THR A 1 88 ? -0.490 -1.018 17.714 1.00 97.62 88 THR A C 1
ATOM 650 O O . THR A 1 88 ? -0.004 -1.497 18.745 1.00 97.62 88 THR A O 1
ATOM 653 N N . LEU A 1 89 ? 0.090 -1.129 16.522 1.00 98.00 89 LEU A N 1
ATOM 654 C CA . LEU A 1 89 ? 1.443 -1.638 16.308 1.00 98.00 89 LEU A CA 1
ATOM 655 C C . LEU A 1 89 ? 2.428 -0.478 16.162 1.00 98.00 89 LEU A C 1
ATOM 657 O O . LEU A 1 89 ? 2.038 0.678 15.961 1.00 98.00 89 LEU A O 1
ATOM 661 N N . THR A 1 90 ? 3.713 -0.786 16.307 1.00 96.31 90 THR A N 1
ATOM 662 C CA . THR A 1 90 ? 4.787 0.206 16.241 1.00 96.31 90 THR A CA 1
ATOM 663 C C . THR A 1 90 ? 5.878 -0.253 15.285 1.00 96.31 90 THR A C 1
ATOM 665 O O . THR A 1 90 ? 6.526 -1.263 15.537 1.00 96.31 90 THR A O 1
ATOM 668 N N . SER A 1 91 ? 6.076 0.534 14.233 1.00 95.12 91 SER A N 1
ATOM 669 C CA . SER A 1 91 ? 7.172 0.432 13.274 1.00 95.12 91 SER A CA 1
ATOM 670 C C . SER A 1 91 ? 8.458 1.061 13.807 1.00 95.12 91 SER A C 1
ATOM 672 O O . SER A 1 91 ? 8.420 1.944 14.671 1.00 95.12 91 SER A O 1
ATOM 674 N N . ASN A 1 92 ? 9.610 0.644 13.275 1.00 92.06 92 ASN A N 1
ATOM 675 C CA . ASN A 1 92 ? 10.895 1.267 13.590 1.00 92.06 92 ASN A CA 1
ATOM 676 C C . ASN A 1 92 ? 11.102 2.610 12.871 1.00 92.06 92 ASN A C 1
ATOM 678 O O . ASN A 1 92 ? 12.003 3.365 13.242 1.00 92.06 92 ASN A O 1
ATOM 682 N N . ALA A 1 93 ? 10.296 2.921 11.853 1.00 92.50 93 ALA A N 1
ATOM 683 C CA . ALA A 1 93 ? 10.379 4.161 11.085 1.00 92.50 93 ALA A CA 1
ATOM 684 C C . ALA A 1 93 ? 8.989 4.649 10.650 1.00 92.50 93 ALA A C 1
ATOM 686 O O . ALA A 1 93 ? 7.979 4.193 11.188 1.00 92.50 93 ALA A O 1
ATOM 687 N N . PHE A 1 94 ? 8.906 5.623 9.731 1.00 92.88 94 PHE A N 1
ATOM 688 C CA . PHE A 1 94 ? 7.591 6.052 9.262 1.00 92.88 94 PHE A CA 1
ATOM 689 C C . PHE A 1 94 ? 6.977 4.953 8.403 1.00 92.88 94 PHE A C 1
ATOM 691 O O . PHE A 1 94 ? 7.576 4.532 7.413 1.00 92.88 94 PHE A O 1
ATOM 698 N N . ALA A 1 95 ? 5.781 4.519 8.789 1.00 93.94 95 ALA A N 1
ATOM 699 C CA . ALA A 1 95 ? 5.002 3.531 8.062 1.00 93.94 95 ALA A CA 1
ATOM 700 C C . ALA A 1 95 ? 4.213 4.186 6.914 1.00 93.94 95 ALA A C 1
ATOM 702 O O . ALA A 1 95 ? 3.550 5.210 7.102 1.00 93.94 95 ALA A O 1
ATOM 703 N N . PHE A 1 96 ? 4.257 3.565 5.733 1.00 94.31 96 PH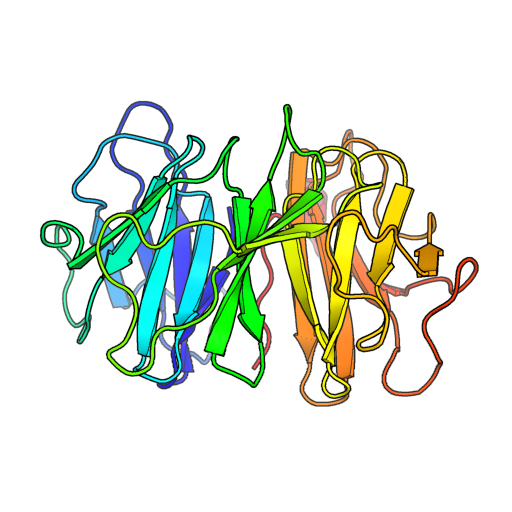E A N 1
ATOM 704 C CA . PHE A 1 96 ? 3.535 3.979 4.525 1.00 94.31 96 PHE A CA 1
ATOM 705 C C . PHE A 1 96 ? 2.549 2.887 4.091 1.00 94.31 96 PHE A C 1
ATOM 707 O O . PHE A 1 96 ? 1.699 2.489 4.883 1.00 94.31 96 PHE A O 1
ATOM 714 N N . GLY A 1 97 ? 2.586 2.432 2.840 1.00 95.62 97 GLY A N 1
ATOM 715 C CA . GLY A 1 97 ? 1.726 1.364 2.351 1.00 95.62 97 GLY A CA 1
ATOM 716 C C . GLY A 1 97 ? 1.877 0.092 3.180 1.00 95.62 97 GLY A C 1
ATOM 717 O O . GLY A 1 97 ? 2.960 -0.228 3.672 1.00 95.62 97 GLY A O 1
ATOM 718 N N . LEU A 1 98 ? 0.769 -0.620 3.337 1.00 97.75 98 LEU A N 1
ATOM 719 C CA . LEU A 1 98 ? 0.694 -1.861 4.091 1.00 97.75 98 LEU A CA 1
ATOM 720 C C . LEU A 1 98 ? -0.216 -2.853 3.365 1.00 97.75 98 LEU A C 1
ATOM 722 O O . LEU A 1 98 ? -1.136 -2.439 2.661 1.00 97.75 98 LEU A O 1
ATOM 726 N N . THR A 1 99 ? 0.044 -4.144 3.528 1.00 98.25 99 THR A N 1
ATOM 727 C CA . THR A 1 99 ? -0.759 -5.231 2.952 1.00 98.25 99 THR A CA 1
ATOM 728 C C . THR A 1 99 ? -0.680 -6.471 3.834 1.00 98.25 99 THR A C 1
ATOM 730 O O . THR A 1 99 ? 0.203 -6.579 4.681 1.00 98.25 99 THR A O 1
ATOM 733 N N . PHE A 1 100 ? -1.572 -7.426 3.600 1.00 98.44 100 PHE A N 1
ATOM 734 C CA . PHE A 1 100 ? -1.478 -8.761 4.179 1.00 98.44 100 PHE A CA 1
ATOM 735 C C . PHE A 1 100 ? -0.992 -9.767 3.140 1.00 98.44 100 PHE A C 1
ATOM 737 O O . PHE A 1 100 ? -1.348 -9.660 1.964 1.00 98.44 100 PHE A O 1
ATOM 744 N N . ASP A 1 101 ? -0.197 -10.740 3.573 1.00 98.06 101 ASP A N 1
ATOM 745 C CA . ASP A 1 101 ? 0.081 -11.931 2.772 1.00 98.06 101 ASP A CA 1
ATOM 746 C C . ASP A 1 101 ? -1.035 -12.985 2.913 1.00 98.06 101 ASP A C 1
ATOM 748 O O . ASP A 1 101 ? -2.016 -12.809 3.643 1.00 98.06 101 ASP A O 1
ATOM 752 N N . ALA A 1 102 ? -0.889 -14.117 2.219 1.00 96.56 102 ALA A N 1
ATOM 753 C CA . ALA A 1 102 ? -1.857 -15.214 2.272 1.00 96.56 102 ALA A CA 1
ATOM 754 C C . ALA A 1 102 ? -1.941 -15.913 3.647 1.00 96.56 102 ALA A C 1
ATOM 756 O O . ALA A 1 102 ? -2.950 -16.559 3.941 1.00 96.56 102 ALA A O 1
ATOM 757 N N . GLY A 1 103 ? -0.903 -15.804 4.484 1.00 97.06 103 GLY A N 1
ATOM 758 C CA . GLY A 1 103 ? -0.906 -16.267 5.875 1.00 97.06 103 GLY A CA 1
ATOM 759 C C . GLY A 1 103 ? -1.608 -15.294 6.830 1.00 97.06 103 GLY A C 1
ATOM 760 O O . GLY A 1 103 ? -1.958 -15.665 7.953 1.00 97.06 103 GLY A O 1
ATOM 761 N N . GLY A 1 104 ? -1.873 -14.070 6.370 1.00 98.06 104 GLY A N 1
ATOM 762 C CA . GLY A 1 104 ? -2.433 -12.982 7.154 1.00 98.06 104 GLY A CA 1
ATOM 763 C C . GLY A 1 104 ? -1.387 -12.201 7.945 1.00 98.06 104 GLY A C 1
ATOM 764 O O . GLY A 1 104 ? -1.784 -11.425 8.814 1.00 98.06 104 GLY A O 1
ATOM 765 N N . ASN A 1 105 ? -0.091 -1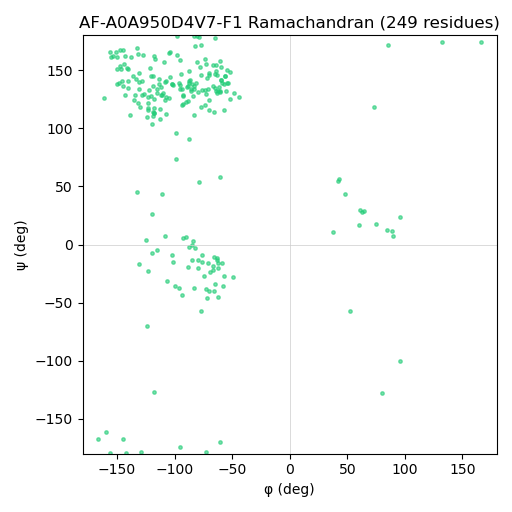2.388 7.681 1.00 98.69 105 ASN A N 1
ATOM 766 C CA . ASN A 1 105 ? 0.946 -11.535 8.257 1.00 98.69 105 ASN A CA 1
ATOM 767 C C . ASN A 1 105 ? 0.861 -10.149 7.624 1.00 98.69 105 ASN A C 1
ATOM 769 O O . ASN A 1 105 ? 0.506 -10.006 6.451 1.00 98.69 105 ASN A O 1
ATOM 773 N N . LEU A 1 106 ? 1.165 -9.126 8.415 1.00 98.81 106 LEU A N 1
ATOM 774 C CA . LEU A 1 106 ? 1.120 -7.739 7.979 1.00 98.81 106 LEU A CA 1
ATOM 775 C C . LEU A 1 106 ? 2.501 -7.321 7.479 1.00 98.81 106 LEU A C 1
ATOM 777 O O . LEU A 1 106 ? 3.484 -7.437 8.207 1.00 98.81 106 LEU A O 1
ATOM 781 N N . TRP A 1 107 ? 2.550 -6.769 6.275 1.00 98.69 107 TRP A N 1
ATOM 782 C CA . TRP A 1 107 ? 3.758 -6.255 5.642 1.00 98.69 107 TRP A CA 1
ATOM 783 C C . TRP A 1 107 ? 3.633 -4.748 5.459 1.00 98.69 107 TRP A C 1
ATOM 785 O O . TRP A 1 107 ? 2.616 -4.273 4.949 1.00 98.69 107 TRP A O 1
ATOM 795 N N . VAL A 1 108 ? 4.644 -3.990 5.881 1.00 97.94 108 VAL A N 1
ATOM 796 C CA . VAL A 1 108 ? 4.587 -2.523 5.943 1.00 97.94 108 VAL A CA 1
ATOM 797 C C . VAL A 1 108 ? 5.825 -1.909 5.307 1.00 97.94 108 VAL A C 1
ATOM 799 O O . VAL A 1 108 ? 6.944 -2.150 5.752 1.00 97.94 108 VAL A O 1
ATOM 802 N N . ALA A 1 109 ? 5.631 -1.080 4.283 1.00 96.50 109 ALA A N 1
ATOM 803 C CA . ALA A 1 109 ? 6.694 -0.273 3.697 1.00 96.50 109 ALA A CA 1
ATOM 804 C C . ALA A 1 109 ? 7.093 0.857 4.658 1.00 96.50 109 ALA A C 1
ATOM 806 O O . ALA A 1 109 ? 6.231 1.548 5.212 1.00 96.50 109 ALA A O 1
ATOM 807 N N . THR A 1 110 ? 8.397 1.053 4.853 1.00 94.31 110 THR A N 1
ATOM 808 C CA . THR A 1 110 ? 8.933 1.992 5.849 1.00 94.31 110 THR A CA 1
ATOM 809 C C . THR A 1 110 ? 10.094 2.829 5.315 1.00 94.31 110 THR A C 1
ATOM 811 O O . THR A 1 110 ? 10.924 2.356 4.529 1.00 94.31 110 THR A O 1
ATOM 814 N N . ASP A 1 111 ? 10.187 4.090 5.753 1.00 85.00 111 ASP A N 1
ATOM 815 C CA . ASP A 1 111 ? 11.265 4.999 5.337 1.00 85.00 111 ASP A CA 1
ATOM 816 C C . ASP A 1 111 ? 12.473 5.064 6.296 1.00 85.00 111 ASP A C 1
ATOM 818 O O . ASP A 1 111 ? 12.600 4.303 7.250 1.00 85.00 111 ASP A O 1
ATOM 822 N N . THR A 1 112 ? 13.387 5.987 5.963 1.00 65.81 112 THR A N 1
ATOM 823 C CA . THR A 1 112 ? 14.460 6.619 6.759 1.00 65.81 112 THR A CA 1
ATOM 824 C C . THR A 1 112 ? 15.445 5.729 7.522 1.00 65.81 112 THR A C 1
ATOM 826 O O . THR A 1 112 ? 16.644 5.864 7.272 1.00 65.81 112 THR A O 1
ATOM 829 N N . ALA A 1 113 ? 15.004 4.850 8.420 1.00 59.72 113 ALA A N 1
ATOM 830 C CA . ALA A 1 113 ? 15.880 3.976 9.208 1.00 59.72 113 ALA A CA 1
ATOM 831 C C . ALA A 1 113 ? 15.964 2.544 8.654 1.00 59.72 113 ALA A C 1
ATOM 833 O O . ALA A 1 113 ? 17.042 1.953 8.675 1.00 59.72 113 ALA A O 1
ATOM 834 N N . ALA A 1 114 ? 14.863 2.011 8.119 1.00 61.81 114 ALA A N 1
ATOM 835 C CA . ALA A 1 114 ? 14.807 0.662 7.551 1.00 61.81 114 ALA A CA 1
ATOM 836 C C . ALA A 1 114 ? 14.993 0.660 6.025 1.00 61.81 114 ALA A C 1
ATOM 838 O O . ALA A 1 114 ? 15.665 -0.225 5.499 1.00 61.81 114 ALA A O 1
ATOM 839 N N . ASN A 1 115 ? 14.445 1.673 5.327 1.00 86.38 115 ASN A N 1
ATOM 840 C CA . ASN A 1 115 ? 14.386 1.735 3.856 1.00 86.38 115 ASN A CA 1
ATOM 841 C C . ASN A 1 115 ? 14.010 0.372 3.253 1.00 86.38 115 ASN A C 1
ATOM 843 O O . ASN A 1 115 ? 14.745 -0.207 2.448 1.00 86.38 115 ASN A O 1
ATOM 847 N N . GLY A 1 116 ? 12.886 -0.158 3.718 1.00 95.00 116 GLY A N 1
ATOM 848 C CA . GLY A 1 116 ? 12.587 -1.570 3.597 1.00 95.00 116 GLY A CA 1
ATOM 849 C C . GLY A 1 116 ? 11.137 -1.890 3.908 1.00 95.00 116 GLY A C 1
ATOM 850 O O . GLY A 1 116 ? 10.295 -0.994 4.014 1.00 95.00 116 GLY A O 1
ATOM 851 N N . VAL A 1 117 ? 10.861 -3.178 4.068 1.00 97.81 117 VAL A N 1
ATOM 852 C CA . VAL A 1 117 ? 9.523 -3.683 4.387 1.00 97.81 117 VAL A CA 1
ATOM 853 C C . VAL A 1 117 ? 9.593 -4.488 5.676 1.00 97.81 117 VAL A C 1
ATOM 855 O O . VAL A 1 117 ? 10.362 -5.439 5.765 1.00 97.81 117 VAL A O 1
ATOM 858 N N . GLU A 1 118 ? 8.826 -4.092 6.683 1.00 97.94 118 GLU A N 1
ATOM 859 C CA . GLU A 1 118 ? 8.705 -4.805 7.957 1.00 97.94 118 GLU A CA 1
ATOM 860 C C . GLU A 1 118 ? 7.602 -5.862 7.872 1.00 97.94 118 GLU A C 1
ATOM 862 O O . GLU A 1 118 ? 6.518 -5.564 7.371 1.00 97.94 118 GLU A O 1
ATOM 867 N N . GLU A 1 119 ? 7.856 -7.060 8.400 1.00 98.56 119 GLU A N 1
ATOM 868 C CA . GLU A 1 119 ? 6.835 -8.090 8.610 1.00 98.56 119 GLU A CA 1
ATOM 869 C C . GLU A 1 119 ? 6.427 -8.146 10.088 1.00 98.56 119 GLU A C 1
ATOM 871 O O . GLU A 1 119 ? 7.265 -8.135 10.994 1.00 98.56 119 GLU A O 1
ATOM 876 N N . TYR A 1 120 ? 5.124 -8.275 10.325 1.00 98.69 120 TYR A N 1
ATOM 877 C CA . TYR A 1 120 ? 4.538 -8.631 11.609 1.00 98.69 120 TYR A CA 1
ATOM 878 C C . TYR A 1 120 ? 3.792 -9.953 11.443 1.00 98.69 120 TYR A C 1
ATOM 880 O O . TYR A 1 120 ? 2.756 -10.015 10.770 1.00 98.69 120 TYR A O 1
ATOM 888 N N . LEU A 1 121 ? 4.291 -11.007 12.090 1.00 98.38 121 LEU A N 1
ATOM 889 C CA . LEU A 1 121 ? 3.620 -12.302 12.085 1.00 98.38 121 LEU A CA 1
ATOM 890 C C . LEU A 1 121 ? 2.266 -12.200 12.781 1.00 98.38 121 LEU A C 1
ATOM 892 O O . LEU A 1 121 ? 2.175 -11.701 13.905 1.00 98.38 121 LEU A O 1
ATOM 896 N N . LYS A 1 122 ? 1.222 -12.731 12.142 1.00 97.25 122 LYS A N 1
ATOM 897 C CA . LYS A 1 122 ? -0.114 -12.806 12.733 1.00 97.25 122 LYS A CA 1
ATOM 898 C C . LYS A 1 122 ? -0.123 -13.836 13.863 1.00 97.25 122 LYS A C 1
ATOM 900 O O . LYS A 1 122 ? 0.019 -15.035 13.603 1.00 97.25 122 LYS A O 1
ATOM 905 N N . PRO A 1 123 ? -0.350 -13.433 15.125 1.00 96.00 123 PRO A N 1
ATOM 906 C CA . PRO A 1 123 ? -0.498 -14.394 16.208 1.00 96.00 123 PRO A CA 1
ATOM 907 C C . PRO A 1 123 ? -1.775 -15.226 16.022 1.00 96.00 123 PRO A C 1
ATOM 909 O O . PRO A 1 123 ? -2.763 -14.754 15.461 1.00 96.00 123 PRO A O 1
ATOM 912 N N . ALA A 1 124 ? -1.810 -16.444 16.571 1.00 92.81 124 ALA A N 1
ATOM 913 C CA . ALA A 1 124 ? -2.982 -17.325 16.469 1.00 92.81 124 ALA A CA 1
ATOM 914 C C . ALA A 1 124 ? -4.283 -16.699 17.022 1.00 92.81 124 ALA A C 1
ATOM 916 O O . ALA A 1 124 ? -5.374 -17.053 16.583 1.00 92.81 124 ALA A O 1
ATOM 917 N N . GLY A 1 125 ? -4.170 -15.769 17.977 1.00 92.69 125 GLY A N 1
ATOM 918 C CA . GLY A 1 125 ? -5.292 -15.011 18.543 1.00 92.69 125 GLY A CA 1
ATOM 919 C C . GLY A 1 125 ? -5.616 -13.698 17.821 1.00 92.69 125 GLY A C 1
ATOM 920 O O . GLY A 1 125 ? -6.449 -12.945 18.317 1.00 92.69 125 GLY A O 1
ATOM 921 N N . GLY A 1 126 ? -4.965 -13.413 16.691 1.00 95.19 126 GLY A N 1
ATOM 922 C CA . GLY A 1 126 ? -4.962 -12.097 16.055 1.00 95.19 126 GLY A CA 1
ATOM 923 C C . GLY A 1 126 ? -3.883 -11.178 16.628 1.00 95.19 126 GLY A C 1
ATOM 924 O O . GLY 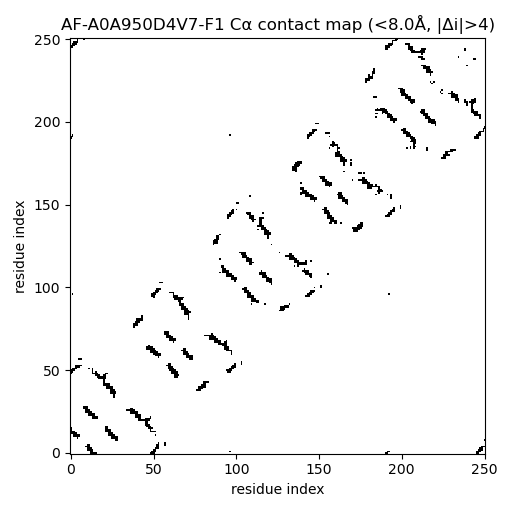A 1 126 ? -3.209 -11.510 17.608 1.00 95.19 126 GLY A O 1
ATOM 925 N N . PHE A 1 127 ? -3.694 -10.029 15.984 1.00 98.19 127 PHE A N 1
ATOM 926 C CA . PHE A 1 127 ? -2.761 -9.018 16.464 1.00 98.19 127 PHE A CA 1
ATOM 927 C C . PHE A 1 127 ? -3.215 -8.458 17.816 1.00 98.19 127 PHE A C 1
ATOM 929 O O . PHE A 1 127 ? -4.403 -8.375 18.124 1.00 98.19 127 PHE A O 1
ATOM 936 N N . VAL A 1 128 ? -2.242 -8.065 18.630 1.00 97.50 128 VAL A N 1
ATOM 937 C CA . VAL A 1 128 ? -2.453 -7.338 19.885 1.00 97.50 128 VAL A CA 1
ATOM 938 C C . VAL A 1 128 ? -1.593 -6.082 19.901 1.00 97.50 128 VAL A C 1
ATOM 940 O O . VAL A 1 128 ? -0.630 -5.968 19.136 1.00 97.50 128 VAL A O 1
ATOM 943 N N . ASN A 1 129 ? -1.919 -5.142 20.788 1.00 97.81 129 ASN A N 1
ATOM 944 C CA . ASN A 1 129 ? -1.098 -3.950 20.994 1.00 97.81 129 ASN A CA 1
ATOM 945 C C . ASN A 1 129 ? 0.377 -4.325 21.171 1.00 97.81 129 ASN A C 1
ATOM 947 O O . ASN A 1 129 ? 0.706 -5.204 21.968 1.00 97.81 129 ASN A O 1
ATOM 951 N N . SER A 1 130 ? 1.242 -3.640 20.423 1.00 93.25 130 SER A N 1
ATOM 952 C CA . SER A 1 130 ? 2.690 -3.864 20.443 1.00 93.25 130 SER A CA 1
ATOM 953 C C . SER A 1 130 ? 3.129 -5.278 20.029 1.00 93.25 130 SER A C 1
ATOM 955 O O . SER A 1 130 ? 4.173 -5.743 20.485 1.00 93.25 130 SER A O 1
ATOM 957 N N . THR A 1 131 ? 2.372 -5.960 19.155 1.00 97.75 131 THR A N 1
ATOM 958 C CA . THR A 1 131 ? 2.900 -7.139 18.435 1.00 97.75 131 THR A CA 1
ATOM 959 C C . THR A 1 131 ? 4.227 -6.741 17.773 1.00 97.75 131 THR A C 1
ATOM 961 O O . THR A 1 131 ? 4.253 -5.719 17.080 1.00 97.75 131 THR A O 1
ATOM 964 N N . PRO A 1 132 ? 5.333 -7.463 18.032 1.00 97.50 132 PRO A N 1
ATOM 965 C CA . PRO A 1 132 ? 6.648 -7.048 17.571 1.00 97.50 132 PRO A CA 1
ATOM 966 C C . PRO A 1 132 ? 6.796 -7.243 16.063 1.00 97.50 132 PRO A C 1
ATOM 968 O O . PRO A 1 132 ? 6.153 -8.108 15.469 1.00 97.50 132 PRO A O 1
ATOM 971 N N . ILE A 1 133 ? 7.702 -6.464 15.483 1.00 97.69 133 ILE A N 1
ATOM 972 C CA . ILE A 1 133 ? 8.252 -6.734 14.155 1.00 97.69 133 ILE A CA 1
ATOM 973 C C . ILE A 1 133 ? 8.996 -8.068 14.231 1.00 97.69 133 ILE A C 1
ATOM 975 O O . ILE A 1 133 ? 9.816 -8.261 15.132 1.00 97.69 133 ILE A O 1
ATOM 979 N N . ASP A 1 134 ? 8.713 -8.971 13.299 1.00 98.12 134 ASP A N 1
ATOM 980 C CA . ASP A 1 134 ? 9.444 -10.229 13.167 1.00 98.12 134 ASP A CA 1
ATOM 981 C C . ASP A 1 134 ? 10.796 -9.982 12.500 1.00 98.12 134 ASP A C 1
ATOM 983 O O . ASP A 1 134 ? 11.854 -10.219 13.089 1.00 98.12 134 ASP A O 1
ATOM 987 N N . HIS A 1 135 ? 10.765 -9.409 11.297 1.00 97.19 135 HIS A N 1
ATOM 988 C CA . HIS A 1 135 ? 11.963 -9.010 10.581 1.00 97.19 135 HIS A CA 1
ATOM 989 C C . HIS A 1 135 ? 11.699 -7.892 9.564 1.00 97.19 135 HIS A C 1
ATOM 991 O O . HIS A 1 135 ? 10.590 -7.377 9.421 1.00 97.19 135 HIS A O 1
ATOM 997 N N . THR A 1 136 ? 12.761 -7.488 8.865 1.00 97.12 136 THR A N 1
ATOM 998 C CA . THR A 1 136 ? 12.731 -6.412 7.872 1.00 97.12 136 THR A CA 1
ATOM 999 C C . THR A 1 136 ? 13.470 -6.836 6.608 1.00 97.12 136 THR A C 1
ATOM 1001 O O . THR A 1 136 ? 14.623 -7.266 6.687 1.00 97.12 136 THR A O 1
ATOM 1004 N N . LEU A 1 137 ? 12.832 -6.692 5.448 1.00 97.56 137 LEU A N 1
ATOM 1005 C CA . LEU A 1 137 ? 13.476 -6.728 4.133 1.00 97.56 137 LEU A CA 1
ATOM 1006 C C . LEU A 1 137 ? 14.183 -5.393 3.883 1.00 97.56 137 LEU A C 1
ATOM 1008 O O . LEU A 1 137 ? 13.697 -4.347 4.303 1.00 97.56 137 LEU A O 1
ATOM 1012 N N . THR A 1 138 ? 15.314 -5.405 3.186 1.00 95.44 138 THR A N 1
ATOM 1013 C CA . THR A 1 138 ? 16.176 -4.229 2.971 1.00 95.44 138 THR A CA 1
ATOM 1014 C C . THR A 1 138 ? 16.512 -4.042 1.491 1.00 95.44 138 THR A C 1
ATOM 1016 O O . THR A 1 138 ? 16.045 -4.792 0.642 1.00 95.44 138 THR A O 1
ATOM 1019 N N . GLY A 1 139 ? 17.319 -3.035 1.148 1.00 93.75 139 GLY A N 1
ATOM 1020 C CA . GLY A 1 139 ? 17.765 -2.805 -0.233 1.00 93.75 139 GLY A CA 1
ATOM 1021 C C . GLY A 1 139 ? 16.853 -1.892 -1.057 1.00 93.75 139 GLY A C 1
ATOM 1022 O O . GLY A 1 139 ? 17.100 -1.715 -2.248 1.00 93.75 139 GLY A O 1
ATOM 1023 N N . LEU A 1 140 ? 15.844 -1.276 -0.437 1.00 94.81 140 LEU A N 1
ATOM 1024 C CA . LEU A 1 140 ? 15.013 -0.249 -1.062 1.00 94.81 140 LEU A CA 1
ATOM 1025 C C . LEU A 1 140 ? 15.501 1.146 -0.666 1.00 94.81 140 LEU A C 1
ATOM 1027 O O . LEU A 1 140 ? 16.460 1.335 0.083 1.00 94.81 140 LEU A O 1
ATOM 1031 N N . ASN A 1 141 ? 14.826 2.158 -1.197 1.00 93.38 141 ASN A N 1
ATOM 1032 C CA . ASN A 1 141 ? 15.037 3.545 -0.810 1.00 93.38 141 ASN A CA 1
ATOM 1033 C C . ASN A 1 141 ? 13.677 4.222 -0.704 1.00 93.38 141 ASN A C 1
ATOM 1035 O O . ASN A 1 141 ? 13.016 4.385 -1.729 1.00 93.38 141 ASN A O 1
ATOM 1039 N N . LYS A 1 142 ? 13.283 4.573 0.529 1.00 92.88 142 LYS A N 1
ATOM 1040 C CA . LYS A 1 142 ? 11.982 5.175 0.857 1.00 92.88 142 LYS A CA 1
ATOM 1041 C C . LYS A 1 142 ? 10.793 4.512 0.130 1.00 92.88 142 LYS A C 1
ATOM 1043 O O . LYS A 1 142 ? 10.079 5.213 -0.589 1.00 92.88 142 LYS A O 1
ATOM 1048 N N . PRO A 1 143 ? 10.605 3.186 0.272 1.00 94.81 143 PRO A N 1
ATOM 1049 C CA . PRO A 1 143 ? 9.419 2.532 -0.265 1.00 94.81 143 PRO A CA 1
ATOM 1050 C C . PRO A 1 143 ? 8.160 3.136 0.363 1.00 94.81 143 PRO A C 1
ATOM 1052 O O . PRO A 1 143 ? 8.143 3.466 1.552 1.00 94.81 143 PRO A O 1
ATOM 1055 N N . GLN A 1 144 ? 7.108 3.293 -0.430 1.00 93.81 144 GLN A N 1
ATOM 1056 C CA . GLN A 1 144 ? 5.810 3.791 0.020 1.00 93.81 144 GLN A CA 1
ATOM 1057 C C . GLN A 1 144 ? 4.679 2.792 -0.202 1.00 93.81 144 GLN A C 1
ATOM 1059 O O . GLN A 1 144 ? 3.571 3.024 0.281 1.00 93.81 144 GLN A O 1
ATOM 1064 N N . SER A 1 145 ? 4.936 1.686 -0.891 1.00 95.50 145 SER A N 1
ATOM 1065 C CA . SER A 1 145 ? 3.955 0.675 -1.232 1.00 95.50 145 SER A CA 1
ATOM 1066 C C . SER A 1 145 ? 4.528 -0.734 -1.140 1.00 95.50 145 SER A C 1
ATOM 1068 O O . SER A 1 145 ? 5.722 -0.972 -1.306 1.00 95.50 145 SER A O 1
ATOM 1070 N N . VAL A 1 146 ? 3.640 -1.679 -0.864 1.00 97.62 146 VAL A N 1
ATOM 1071 C CA . VAL A 1 146 ? 3.914 -3.109 -0.826 1.00 97.62 146 VAL A CA 1
ATOM 1072 C C . VAL A 1 146 ? 2.671 -3.834 -1.340 1.00 97.62 146 VAL A C 1
ATOM 1074 O O . VAL A 1 146 ? 1.551 -3.464 -0.987 1.00 97.62 146 VAL A O 1
ATOM 1077 N N . ALA A 1 147 ? 2.857 -4.838 -2.191 1.00 98.06 147 ALA A N 1
ATOM 1078 C CA . ALA A 1 147 ? 1.796 -5.681 -2.730 1.00 98.06 147 ALA A CA 1
ATOM 1079 C C . ALA A 1 147 ? 2.314 -7.106 -2.950 1.00 98.06 147 ALA A C 1
ATOM 1081 O O . ALA A 1 147 ? 3.491 -7.293 -3.240 1.00 98.06 147 ALA A O 1
ATOM 1082 N N . PHE A 1 148 ? 1.431 -8.097 -2.864 1.00 98.25 148 PHE A N 1
ATOM 1083 C CA . PHE A 1 148 ? 1.753 -9.483 -3.201 1.00 98.25 148 PHE A CA 1
ATOM 1084 C C . PHE A 1 148 ? 1.086 -9.893 -4.504 1.00 98.25 148 PHE A C 1
ATOM 1086 O O . PHE A 1 148 ? -0.081 -9.567 -4.745 1.00 98.25 148 PHE A O 1
ATOM 1093 N N . ASP A 1 149 ? 1.814 -10.646 -5.320 1.00 97.62 149 ASP A N 1
ATOM 1094 C CA . ASP A 1 149 ? 1.211 -11.393 -6.414 1.00 97.62 149 ASP A CA 1
ATOM 1095 C C . ASP A 1 149 ? 0.543 -12.689 -5.893 1.00 97.62 149 ASP A C 1
ATOM 1097 O O . ASP A 1 149 ? 0.583 -13.025 -4.707 1.00 97.62 149 ASP A O 1
ATOM 1101 N N . LYS A 1 150 ? -0.084 -13.458 -6.790 1.00 95.81 150 LYS A N 1
ATOM 1102 C CA . LYS A 1 150 ? -0.726 -14.738 -6.423 1.00 95.81 150 LYS A CA 1
ATOM 1103 C C . LYS A 1 150 ? 0.262 -15.858 -6.083 1.00 95.81 150 LYS A C 1
ATOM 1105 O O . LYS A 1 150 ? -0.158 -16.874 -5.531 1.00 95.81 150 LYS A O 1
ATOM 1110 N N . SER A 1 151 ? 1.527 -15.705 -6.455 1.00 96.75 151 SER A N 1
ATOM 1111 C CA . SER A 1 151 ? 2.607 -16.656 -6.179 1.00 96.75 151 SER A CA 1
ATOM 1112 C C . SER A 1 151 ? 3.223 -16.426 -4.794 1.00 96.75 151 SER A C 1
ATOM 1114 O O . SER A 1 151 ? 3.939 -17.295 -4.301 1.00 96.75 151 SER A O 1
ATOM 1116 N N . GLY A 1 152 ? 2.919 -15.289 -4.158 1.00 98.00 152 GLY A N 1
ATOM 1117 C CA . GLY A 1 152 ? 3.507 -14.853 -2.895 1.00 98.00 152 GLY A CA 1
ATOM 1118 C C . GLY A 1 152 ? 4.790 -14.039 -3.073 1.00 98.00 152 GLY A C 1
ATOM 1119 O O . GLY A 1 152 ? 5.494 -13.812 -2.092 1.00 98.00 152 GLY A O 1
ATOM 1120 N N . ASP A 1 153 ? 5.111 -13.615 -4.294 1.00 98.56 153 ASP A N 1
ATOM 1121 C CA . ASP A 1 153 ? 6.210 -12.692 -4.549 1.00 98.56 153 ASP A CA 1
ATOM 1122 C C . ASP A 1 153 ? 5.783 -11.285 -4.090 1.00 98.56 153 ASP A C 1
ATOM 1124 O O . ASP A 1 153 ? 4.669 -10.825 -4.372 1.00 98.56 153 ASP A O 1
ATOM 1128 N N . LEU A 1 154 ? 6.661 -10.614 -3.343 1.00 98.75 154 LEU A N 1
ATOM 1129 C CA . LEU A 1 154 ? 6.429 -9.279 -2.802 1.00 98.75 154 LEU A CA 1
ATOM 1130 C C . LEU A 1 154 ? 6.968 -8.236 -3.772 1.00 98.75 154 LEU A C 1
ATOM 1132 O O . LEU A 1 154 ? 8.140 -8.250 -4.142 1.00 98.75 154 LEU A O 1
ATOM 1136 N N . PHE A 1 155 ? 6.128 -7.272 -4.112 1.00 98.62 155 PHE A N 1
ATOM 1137 C CA . PHE A 1 155 ? 6.478 -6.120 -4.923 1.00 98.62 155 PHE A CA 1
ATOM 1138 C C . PHE A 1 155 ? 6.442 -4.857 -4.078 1.00 98.62 155 PHE A C 1
ATOM 1140 O O . PHE A 1 155 ? 5.510 -4.636 -3.304 1.00 98.62 155 PHE A O 1
ATOM 1147 N N . SER A 1 156 ? 7.455 -4.018 -4.244 1.00 97.50 156 SER A N 1
ATOM 1148 C CA . SER A 1 156 ? 7.550 -2.721 -3.584 1.00 97.50 156 SER A CA 1
ATOM 1149 C C . SER A 1 156 ? 8.178 -1.700 -4.526 1.00 97.50 156 SER A C 1
ATOM 1151 O O . SER A 1 156 ? 8.791 -2.033 -5.542 1.00 97.50 156 SER A O 1
ATOM 1153 N N . ASP A 1 157 ? 7.996 -0.433 -4.211 1.00 95.50 157 ASP A N 1
ATOM 1154 C CA . ASP A 1 157 ? 8.572 0.694 -4.916 1.00 95.50 157 ASP A CA 1
ATOM 1155 C C . ASP A 1 157 ? 9.872 1.164 -4.253 1.00 95.50 157 ASP A C 1
ATOM 1157 O O . ASP A 1 157 ? 10.150 0.947 -3.078 1.00 95.50 157 ASP A O 1
ATOM 1161 N N . SER A 1 158 ? 10.695 1.869 -5.013 1.00 94.00 158 SER A N 1
ATOM 1162 C CA . SER A 1 158 ? 11.866 2.554 -4.496 1.00 94.00 158 SER A CA 1
ATOM 1163 C C . SER A 1 158 ? 12.051 3.872 -5.221 1.00 94.00 158 SER A C 1
ATOM 1165 O O . SER A 1 158 ? 12.168 3.909 -6.446 1.00 94.00 158 SER A O 1
ATOM 1167 N N . GLN A 1 159 ? 12.208 4.953 -4.456 1.00 90.81 159 GLN A N 1
ATOM 1168 C CA . GLN A 1 159 ? 12.468 6.286 -5.004 1.00 90.81 159 GLN A CA 1
ATOM 1169 C C . GLN A 1 159 ? 13.799 6.388 -5.758 1.00 90.81 159 GLN A C 1
ATOM 1171 O O . GLN A 1 159 ? 14.025 7.384 -6.436 1.00 90.81 159 GLN A O 1
ATOM 1176 N N . THR A 1 160 ? 14.688 5.396 -5.654 1.00 88.62 160 THR A N 1
ATOM 1177 C CA . THR A 1 160 ? 15.940 5.363 -6.429 1.00 88.62 160 THR A CA 1
ATOM 1178 C C . THR A 1 160 ? 15.900 4.335 -7.557 1.00 88.62 160 THR A C 1
ATOM 1180 O O . THR A 1 160 ? 16.543 4.539 -8.584 1.00 88.62 160 THR A O 1
ATOM 1183 N N . PHE A 1 161 ? 15.173 3.231 -7.376 1.00 85.88 161 PHE A N 1
ATOM 1184 C CA . PHE A 1 161 ? 15.321 2.042 -8.218 1.00 85.88 161 PHE A CA 1
ATOM 1185 C C . PHE A 1 161 ? 14.085 1.694 -9.058 1.00 85.88 161 PHE A C 1
ATOM 1187 O O . PHE A 1 161 ? 14.166 0.780 -9.874 1.00 85.88 161 PHE A O 1
ATOM 1194 N N . GLY A 1 162 ? 12.969 2.410 -8.895 1.00 92.56 162 GLY A N 1
ATOM 1195 C CA . GLY A 1 162 ? 11.715 2.097 -9.578 1.00 92.56 162 GLY A CA 1
ATOM 1196 C C . GLY A 1 162 ? 10.973 0.968 -8.868 1.00 92.56 162 GLY A C 1
ATOM 1197 O O . GLY A 1 162 ? 10.743 1.044 -7.662 1.00 92.56 162 GLY A O 1
ATOM 1198 N N . THR A 1 163 ? 10.579 -0.074 -9.596 1.00 96.56 163 THR A N 1
ATOM 1199 C CA . THR A 1 163 ? 9.838 -1.214 -9.039 1.00 96.56 163 THR A CA 1
ATOM 1200 C C . THR A 1 163 ? 10.778 -2.361 -8.667 1.00 96.56 163 THR A C 1
ATOM 1202 O O . THR A 1 163 ? 11.629 -2.754 -9.461 1.00 96.56 163 THR A O 1
ATOM 1205 N N . ALA A 1 164 ? 10.603 -2.929 -7.478 1.00 97.25 164 ALA A N 1
ATOM 1206 C CA . ALA A 1 164 ? 11.384 -4.037 -6.946 1.00 97.25 164 ALA A CA 1
ATOM 1207 C C . ALA A 1 164 ? 10.500 -5.261 -6.667 1.00 97.25 164 ALA A C 1
ATOM 1209 O O . ALA A 1 164 ? 9.357 -5.120 -6.234 1.00 97.25 164 ALA A O 1
ATOM 1210 N N . GLU A 1 165 ? 11.054 -6.452 -6.882 1.00 98.50 165 GLU A N 1
ATOM 1211 C CA . GLU A 1 165 ? 10.444 -7.744 -6.564 1.00 98.50 165 GLU A CA 1
ATOM 1212 C C . GLU A 1 165 ? 11.360 -8.530 -5.620 1.00 98.50 165 GLU A C 1
ATOM 1214 O O . GLU A 1 165 ? 12.558 -8.672 -5.879 1.00 98.50 165 GLU A O 1
ATOM 1219 N N . TYR A 1 166 ? 10.776 -9.077 -4.560 1.00 98.69 166 TYR A N 1
ATOM 1220 C CA . TYR A 1 166 ? 11.344 -10.125 -3.724 1.00 98.69 166 TYR A CA 1
ATOM 1221 C C . TYR A 1 166 ? 10.569 -11.402 -4.006 1.00 98.69 166 TYR A C 1
ATOM 1223 O O . TYR A 1 166 ? 9.343 -11.442 -3.874 1.00 98.69 166 TYR A O 1
ATOM 1231 N N . LYS A 1 167 ? 11.272 -12.464 -4.380 1.00 98.50 167 LYS A N 1
ATOM 1232 C CA . LYS A 1 167 ? 10.647 -13.768 -4.557 1.00 98.50 167 LYS A CA 1
ATOM 1233 C C . LYS A 1 167 ? 10.120 -14.273 -3.224 1.00 98.50 167 LYS A C 1
ATOM 1235 O O . LYS A 1 167 ? 10.745 -14.073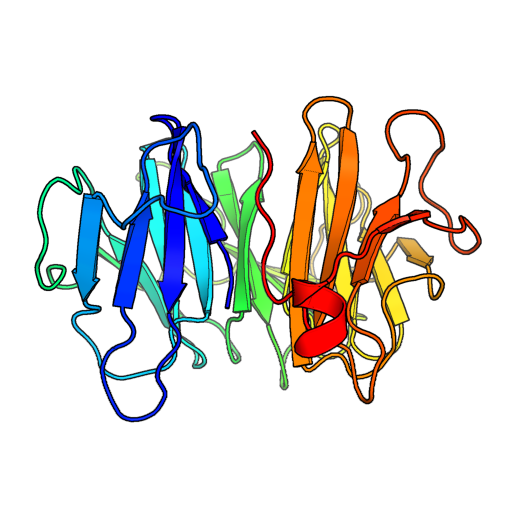 -2.189 1.00 98.50 167 LYS A O 1
ATOM 1240 N N . SER A 1 168 ? 9.019 -15.010 -3.264 1.00 97.94 168 SER A N 1
ATOM 1241 C CA . SER A 1 168 ? 8.429 -15.728 -2.124 1.00 97.94 168 SER A CA 1
ATOM 1242 C C . SER A 1 168 ? 9.445 -16.581 -1.351 1.00 97.94 168 SER A C 1
ATOM 1244 O O . SER A 1 168 ? 9.317 -16.791 -0.148 1.00 97.94 168 SER A O 1
ATOM 1246 N N . THR A 1 169 ? 10.499 -17.053 -2.022 1.00 98.06 169 THR A N 1
ATOM 1247 C CA . THR A 1 169 ? 11.613 -17.800 -1.418 1.00 98.06 169 THR A CA 1
ATOM 1248 C C . THR A 1 169 ? 12.693 -16.925 -0.765 1.00 98.06 169 THR A C 1
ATOM 1250 O O . THR A 1 169 ? 13.653 -17.464 -0.220 1.00 98.06 169 THR A O 1
ATOM 1253 N N . ASN A 1 170 ? 12.571 -15.600 -0.840 1.00 97.94 170 ASN A N 1
ATOM 1254 C CA . ASN A 1 170 ? 13.541 -14.589 -0.413 1.00 97.94 170 ASN A CA 1
ATOM 1255 C C . ASN A 1 170 ? 12.864 -13.480 0.425 1.00 97.94 170 ASN A C 1
ATOM 1257 O O . ASN A 1 170 ? 13.090 -12.286 0.241 1.00 97.94 170 ASN A O 1
ATOM 1261 N N . LEU A 1 171 ? 12.019 -13.895 1.371 1.00 98.12 171 LEU A N 1
ATOM 1262 C CA . LEU A 1 171 ? 11.323 -13.023 2.323 1.00 98.12 171 LEU A CA 1
ATOM 1263 C C . LEU A 1 171 ? 11.853 -13.231 3.748 1.00 98.12 171 LEU A C 1
ATOM 1265 O O . LEU A 1 171 ? 11.088 -13.405 4.685 1.00 98.12 171 LEU A O 1
ATOM 1269 N N . SER A 1 172 ? 13.176 -13.326 3.903 1.00 97.25 172 SER A N 1
ATOM 1270 C CA . SER A 1 172 ? 13.824 -13.471 5.212 1.00 97.25 172 SER A CA 1
ATOM 1271 C C . SER A 1 172 ? 14.460 -12.165 5.679 1.00 97.25 172 SER A C 1
ATOM 1273 O O . SER A 1 172 ? 14.729 -11.272 4.876 1.00 97.25 172 SER A O 1
ATOM 1275 N N . ALA A 1 173 ? 14.809 -12.0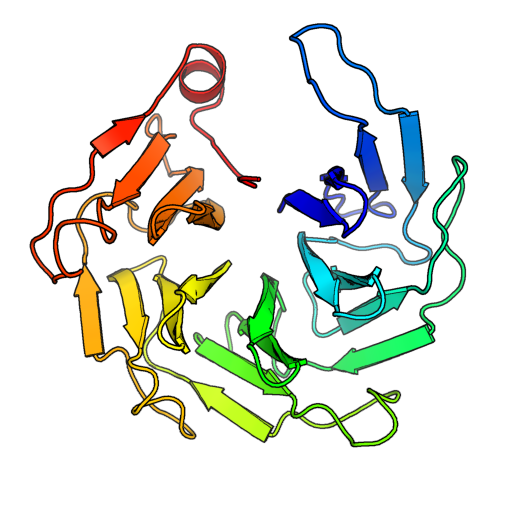92 6.966 1.00 97.19 173 ALA A N 1
ATOM 1276 C CA . ALA A 1 173 ? 15.517 -10.957 7.554 1.00 97.19 173 ALA A CA 1
ATOM 1277 C C . ALA A 1 173 ? 16.685 -10.457 6.682 1.00 97.19 173 ALA A C 1
ATOM 1279 O O . ALA A 1 173 ? 17.581 -11.219 6.316 1.00 97.19 173 ALA A O 1
ATOM 1280 N N . ALA A 1 174 ? 16.672 -9.156 6.387 1.00 96.06 174 ALA A N 1
ATOM 1281 C CA . ALA A 1 174 ? 17.643 -8.444 5.564 1.00 96.06 174 ALA A CA 1
ATOM 1282 C C . ALA A 1 174 ? 17.775 -8.923 4.106 1.00 96.06 174 ALA A C 1
ATOM 1284 O O . ALA A 1 174 ? 18.741 -8.547 3.438 1.00 96.06 174 ALA A O 1
ATOM 1285 N N . ALA A 1 175 ? 16.812 -9.687 3.578 1.00 97.88 175 ALA A N 1
ATOM 1286 C CA . ALA A 1 175 ? 16.747 -9.966 2.147 1.00 97.88 175 ALA A CA 1
ATOM 1287 C C . ALA A 1 175 ? 16.730 -8.661 1.337 1.00 97.88 175 ALA A C 1
ATOM 1289 O O . ALA A 1 175 ? 16.242 -7.630 1.804 1.00 97.88 175 ALA A O 1
ATOM 1290 N N . VAL A 1 176 ? 17.278 -8.714 0.126 1.00 97.12 176 VAL A N 1
ATOM 1291 C CA . VAL A 1 176 ? 17.280 -7.621 -0.859 1.00 97.12 176 VAL A CA 1
ATOM 1292 C C . VAL A 1 176 ? 16.504 -8.058 -2.104 1.00 97.12 176 VAL A C 1
ATOM 1294 O O . VAL A 1 176 ? 16.357 -9.270 -2.286 1.00 97.12 176 VAL A O 1
ATOM 1297 N N . PRO A 1 177 ? 16.017 -7.126 -2.950 1.00 97.94 177 PRO A N 1
ATOM 1298 C CA . PRO A 1 177 ? 15.221 -7.492 -4.117 1.00 97.94 177 PRO A CA 1
ATOM 1299 C C . PRO A 1 177 ? 15.957 -8.461 -5.045 1.00 97.94 177 PRO A C 1
ATOM 1301 O O . PRO A 1 177 ? 17.137 -8.266 -5.347 1.00 97.94 177 PRO A O 1
ATOM 1304 N N . ASP A 1 178 ? 15.238 -9.461 -5.545 1.00 98.50 178 ASP A N 1
ATOM 1305 C CA . ASP A 1 178 ? 15.710 -10.370 -6.589 1.00 98.50 178 ASP A CA 1
ATOM 1306 C C . ASP A 1 178 ? 15.749 -9.669 -7.950 1.00 98.50 178 ASP A C 1
ATOM 1308 O O . ASP A 1 178 ? 16.666 -9.881 -8.749 1.00 98.50 178 ASP A O 1
ATOM 1312 N N . ILE A 1 179 ? 14.756 -8.814 -8.215 1.00 98.06 179 ILE A N 1
ATOM 1313 C CA . ILE A 1 179 ? 14.644 -8.050 -9.456 1.00 98.06 179 ILE A CA 1
ATOM 1314 C C . ILE A 1 179 ? 14.377 -6.586 -9.130 1.00 98.06 179 ILE A C 1
ATOM 1316 O O . ILE A 1 179 ? 13.503 -6.247 -8.338 1.00 98.06 179 ILE A O 1
ATOM 1320 N N . ILE A 1 180 ? 15.114 -5.711 -9.806 1.00 97.06 180 ILE A N 1
ATOM 1321 C CA . ILE A 1 180 ? 14.868 -4.273 -9.844 1.00 97.06 180 ILE A CA 1
ATOM 1322 C C . ILE A 1 180 ? 14.578 -3.896 -11.290 1.00 97.06 180 ILE A C 1
ATOM 1324 O O . ILE A 1 180 ? 15.400 -4.156 -12.170 1.00 97.06 180 ILE A O 1
ATOM 1328 N N . ASN A 1 181 ? 13.438 -3.257 -11.525 1.00 96.44 181 ASN A N 1
ATOM 1329 C CA . ASN A 1 181 ? 13.061 -2.680 -12.803 1.00 96.44 181 ASN A CA 1
ATOM 1330 C C . ASN A 1 181 ? 13.012 -1.144 -12.693 1.00 96.44 181 ASN A C 1
ATOM 1332 O O . ASN A 1 181 ? 12.076 -0.601 -12.101 1.00 96.44 181 ASN A O 1
ATOM 1336 N N . PRO A 1 182 ? 13.985 -0.436 -13.293 1.00 93.19 182 PRO A N 1
ATOM 1337 C CA . PRO A 1 182 ? 14.043 1.022 -13.269 1.00 93.19 182 PRO A CA 1
ATOM 1338 C C . PRO A 1 182 ? 13.181 1.683 -14.357 1.00 93.19 182 PRO A C 1
ATOM 1340 O O . PRO A 1 182 ? 13.253 2.896 -14.536 1.00 93.19 182 PRO A O 1
ATOM 1343 N N . THR A 1 183 ? 12.435 0.913 -15.154 1.00 91.69 183 THR A N 1
ATOM 1344 C CA . THR A 1 183 ? 11.590 1.446 -16.230 1.00 91.69 183 THR A CA 1
ATOM 1345 C C . THR A 1 183 ? 10.158 1.634 -15.741 1.00 91.69 183 THR A C 1
ATOM 1347 O O . THR A 1 183 ? 9.617 0.765 -15.070 1.00 91.69 183 THR A O 1
ATOM 1350 N N . GLY A 1 184 ? 9.529 2.756 -16.092 1.00 88.50 184 GLY A N 1
ATOM 1351 C CA . GLY A 1 184 ? 8.206 3.115 -15.584 1.00 88.50 184 GLY A CA 1
ATOM 1352 C C . GLY A 1 184 ? 8.302 4.050 -14.390 1.00 88.50 184 GLY A C 1
ATOM 1353 O O . GLY A 1 184 ? 8.504 5.243 -14.591 1.00 88.50 184 GLY A O 1
ATOM 1354 N N . LEU A 1 185 ? 8.150 3.513 -13.173 1.00 89.19 185 LEU A N 1
ATOM 1355 C CA . LEU A 1 185 ? 8.086 4.314 -11.946 1.00 89.19 185 LEU A CA 1
ATOM 1356 C C . LEU A 1 185 ? 9.342 5.183 -11.789 1.00 89.19 185 LEU A C 1
ATOM 1358 O O . LEU A 1 185 ? 10.453 4.665 -11.652 1.00 89.19 185 LEU A O 1
ATOM 1362 N N . GLU A 1 186 ? 9.161 6.502 -11.821 1.00 82.88 186 GLU A N 1
ATOM 1363 C CA . GLU A 1 186 ? 10.279 7.440 -11.866 1.00 82.88 186 GLU A CA 1
ATOM 1364 C C . GLU A 1 186 ? 10.943 7.620 -10.497 1.00 82.88 186 GLU A C 1
ATOM 1366 O O . GLU A 1 186 ? 10.323 7.504 -9.441 1.00 82.88 186 GLU A O 1
ATOM 1371 N N . ALA A 1 187 ? 12.232 7.957 -10.498 1.00 85.75 187 ALA A N 1
ATOM 1372 C CA . ALA A 1 187 ? 12.937 8.262 -9.262 1.00 85.75 187 ALA A CA 1
ATOM 1373 C C . ALA A 1 187 ? 12.350 9.507 -8.566 1.00 85.75 187 ALA A C 1
ATOM 1375 O O . ALA A 1 187 ? 11.991 10.492 -9.208 1.00 85.75 187 ALA A O 1
ATOM 1376 N N . ASN A 1 188 ? 12.365 9.512 -7.233 1.00 86.44 188 ASN A N 1
ATOM 1377 C CA . ASN A 1 188 ? 11.889 10.597 -6.366 1.00 86.44 188 ASN A CA 1
ATOM 1378 C C . ASN A 1 188 ? 10.386 10.923 -6.471 1.00 86.44 188 ASN A C 1
ATOM 1380 O O . ASN A 1 188 ? 9.999 12.062 -6.189 1.00 86.44 188 ASN A O 1
ATOM 1384 N N . PHE A 1 189 ? 9.529 9.962 -6.833 1.00 86.50 189 PHE A N 1
ATOM 1385 C CA . PHE A 1 189 ? 8.077 10.143 -6.728 1.00 86.50 189 PHE A CA 1
ATOM 1386 C C . PHE A 1 189 ? 7.665 10.613 -5.318 1.00 86.50 189 PHE A C 1
ATOM 1388 O O . PHE A 1 189 ? 8.282 10.292 -4.299 1.00 86.50 189 PHE A O 1
ATOM 1395 N N . ARG A 1 190 ? 6.589 11.398 -5.250 1.00 86.25 190 ARG A N 1
ATOM 1396 C CA . ARG A 1 190 ? 6.038 11.949 -4.000 1.00 86.25 190 ARG A CA 1
ATOM 1397 C C . ARG A 1 190 ? 5.131 10.961 -3.274 1.00 86.25 190 ARG A C 1
ATOM 1399 O O . ARG A 1 190 ? 5.091 10.954 -2.044 1.00 86.25 190 ARG A O 1
ATOM 1406 N N . ALA A 1 191 ? 4.364 10.204 -4.048 1.00 87.88 191 ALA A N 1
ATOM 1407 C CA . ALA A 1 191 ? 3.404 9.209 -3.595 1.00 87.88 191 ALA A CA 1
ATOM 1408 C C . ALA A 1 191 ? 3.378 8.059 -4.603 1.00 87.88 191 ALA A C 1
ATOM 1410 O O . ALA A 1 191 ? 3.388 8.319 -5.807 1.00 87.88 191 ALA A O 1
ATOM 1411 N N . SER A 1 192 ? 3.274 6.829 -4.122 1.00 93.12 192 SER A N 1
ATOM 1412 C CA . SER A 1 192 ? 2.983 5.678 -4.965 1.00 93.12 192 SER A CA 1
ATOM 1413 C C . SER A 1 192 ? 1.966 4.750 -4.299 1.00 93.12 192 SER A C 1
ATOM 1415 O O . SER A 1 192 ? 1.735 4.790 -3.081 1.00 93.12 192 SER A O 1
ATOM 1417 N N . GLN A 1 193 ? 1.355 3.901 -5.119 1.00 96.06 193 GLN A N 1
ATOM 1418 C CA . GLN A 1 193 ? 0.659 2.713 -4.651 1.00 96.06 193 GLN A CA 1
ATOM 1419 C C . GLN A 1 193 ? 0.730 1.625 -5.718 1.00 96.06 193 GLN A C 1
ATOM 1421 O O . GLN A 1 193 ? 0.542 1.899 -6.902 1.00 96.06 193 GLN A O 1
ATOM 1426 N N . MET A 1 194 ? 0.963 0.394 -5.287 1.00 96.50 194 MET A N 1
ATOM 1427 C CA . MET A 1 194 ? 1.035 -0.788 -6.124 1.00 96.50 194 MET A CA 1
ATOM 1428 C C . MET A 1 194 ? -0.122 -1.733 -5.806 1.00 96.50 194 MET A C 1
ATOM 1430 O O . MET A 1 194 ? -0.529 -1.871 -4.654 1.00 96.50 194 MET A O 1
ATOM 1434 N N . THR A 1 195 ? -0.673 -2.378 -6.829 1.00 97.12 195 THR A N 1
ATOM 1435 C CA . THR A 1 195 ? -1.702 -3.411 -6.671 1.00 97.12 195 THR A CA 1
ATOM 1436 C C . THR A 1 195 ? -1.693 -4.363 -7.862 1.00 97.12 195 THR A C 1
ATOM 1438 O O . THR A 1 195 ? -1.177 -4.024 -8.927 1.00 97.12 195 THR A O 1
ATOM 1441 N N . PHE A 1 196 ? -2.277 -5.545 -7.692 1.00 97.38 196 PHE A N 1
ATOM 1442 C CA . PHE A 1 196 ? -2.454 -6.518 -8.763 1.00 97.38 196 PHE A CA 1
ATOM 1443 C C . PHE A 1 196 ? -3.919 -6.586 -9.182 1.00 97.38 196 PHE A C 1
ATOM 1445 O O . PHE A 1 196 ? -4.814 -6.566 -8.338 1.00 97.38 196 PHE A O 1
ATOM 1452 N N . ASP A 1 197 ? -4.173 -6.715 -10.484 1.00 96.69 197 ASP A N 1
ATOM 1453 C CA . ASP A 1 197 ? -5.495 -7.126 -10.953 1.00 96.69 197 ASP A CA 1
ATOM 1454 C C . ASP A 1 197 ? -5.716 -8.640 -10.784 1.00 96.69 197 ASP A C 1
ATOM 1456 O O . ASP A 1 197 ? -4.809 -9.422 -10.480 1.00 96.69 197 ASP A O 1
ATOM 1460 N N . SER A 1 198 ? -6.949 -9.085 -11.020 1.00 94.69 198 SER A N 1
ATOM 1461 C CA . SER A 1 198 ? -7.316 -10.499 -10.918 1.00 94.69 198 SER A CA 1
ATOM 1462 C C . SER A 1 198 ? -6.645 -11.395 -11.968 1.00 94.69 198 SER A C 1
ATOM 1464 O O . SER A 1 198 ? -6.565 -12.609 -11.755 1.00 94.69 198 SER A O 1
ATOM 1466 N N . ALA A 1 199 ? -6.128 -10.842 -13.069 1.00 96.88 199 ALA A N 1
ATOM 1467 C CA . ALA A 1 199 ? -5.325 -11.582 -14.039 1.00 96.88 199 ALA A CA 1
ATOM 1468 C C . ALA A 1 199 ? -3.870 -11.751 -13.569 1.00 96.88 199 ALA A C 1
ATOM 1470 O O . ALA A 1 199 ? -3.193 -12.674 -14.017 1.00 96.88 199 ALA A O 1
ATOM 1471 N N . GLY A 1 200 ? -3.412 -10.918 -12.634 1.00 97.00 200 GLY A N 1
ATOM 1472 C CA . GLY A 1 200 ? -2.051 -10.905 -12.113 1.00 97.00 200 GLY A CA 1
ATOM 1473 C C . GLY A 1 200 ? -1.151 -9.885 -12.802 1.00 97.00 200 GLY A C 1
ATOM 1474 O O . GLY A 1 200 ? 0.056 -10.087 -12.801 1.00 97.00 200 GLY A O 1
ATOM 1475 N N . ASN A 1 201 ? -1.693 -8.824 -13.411 1.00 97.81 201 ASN A N 1
ATOM 1476 C CA . ASN A 1 201 ? -0.901 -7.674 -13.860 1.00 97.81 201 ASN A CA 1
ATOM 1477 C C . ASN A 1 201 ? -0.666 -6.713 -12.700 1.00 97.81 201 ASN A C 1
ATOM 1479 O O . ASN A 1 201 ? -1.601 -6.398 -11.962 1.00 97.81 201 ASN A O 1
ATOM 1483 N N . LEU A 1 202 ? 0.562 -6.220 -12.580 1.00 97.94 202 LEU A N 1
ATOM 1484 C CA . LEU A 1 202 ? 0.933 -5.231 -11.585 1.00 97.94 202 LEU A CA 1
ATOM 1485 C C . LEU A 1 202 ? 0.650 -3.822 -12.100 1.00 97.94 202 LEU A C 1
ATOM 1487 O O . LEU A 1 202 ? 1.080 -3.451 -13.192 1.00 97.94 202 LEU A O 1
ATOM 1491 N N . TYR A 1 203 ? -0.003 -3.018 -11.275 1.00 97.62 203 TYR A N 1
ATOM 1492 C CA . TYR A 1 203 ? -0.235 -1.604 -11.517 1.00 97.62 203 TYR A CA 1
ATOM 1493 C C . TYR A 1 203 ? 0.505 -0.796 -10.462 1.00 97.62 203 TYR A C 1
ATOM 1495 O O . TYR A 1 203 ? 0.400 -1.094 -9.276 1.00 97.62 203 TYR A O 1
ATOM 1503 N N . ALA A 1 204 ? 1.215 0.240 -10.891 1.00 95.75 204 ALA A N 1
ATOM 1504 C CA . ALA A 1 204 ? 1.916 1.179 -10.030 1.00 95.75 204 ALA A CA 1
ATOM 1505 C C . ALA A 1 204 ? 1.433 2.599 -10.337 1.00 95.75 204 ALA A C 1
ATOM 1507 O O . ALA A 1 204 ? 1.698 3.140 -11.411 1.00 95.75 204 ALA A O 1
ATOM 1508 N N . ALA A 1 205 ? 0.695 3.193 -9.403 1.00 95.06 205 ALA A N 1
ATOM 1509 C CA . ALA A 1 205 ? 0.351 4.605 -9.446 1.00 95.06 205 ALA A CA 1
ATOM 1510 C C . ALA A 1 205 ? 1.588 5.439 -9.108 1.00 95.06 205 ALA A C 1
ATOM 1512 O O . ALA A 1 205 ? 2.248 5.181 -8.101 1.00 95.06 205 ALA A O 1
ATOM 1513 N N . ASP A 1 206 ? 1.878 6.427 -9.949 1.00 92.31 206 ASP A N 1
ATOM 1514 C CA . ASP A 1 206 ? 3.013 7.324 -9.809 1.00 92.31 206 ASP A CA 1
ATOM 1515 C C . ASP A 1 206 ? 2.548 8.772 -9.634 1.00 92.31 206 ASP A C 1
ATOM 1517 O O . ASP A 1 206 ? 1.935 9.395 -10.514 1.00 92.31 206 ASP A O 1
ATOM 1521 N N . CYS A 1 207 ? 2.883 9.340 -8.480 1.00 90.38 207 CYS A N 1
ATOM 1522 C CA . CYS A 1 207 ? 2.861 10.771 -8.265 1.00 90.38 207 CYS A CA 1
ATOM 1523 C C . CYS A 1 207 ? 4.271 11.343 -8.412 1.00 90.38 207 CYS A C 1
ATOM 1525 O O . CYS A 1 207 ? 4.891 11.708 -7.410 1.00 90.38 207 CYS A O 1
ATOM 1527 N N . GLY A 1 208 ? 4.741 11.418 -9.659 1.00 78.06 208 GLY A N 1
ATOM 1528 C CA . GLY A 1 208 ? 6.112 11.766 -10.037 1.00 78.06 208 GLY A CA 1
ATOM 1529 C C . GLY A 1 208 ? 6.594 13.156 -9.600 1.00 78.06 208 GLY A C 1
ATOM 1530 O O . GLY A 1 208 ? 5.946 13.880 -8.834 1.00 78.06 208 GLY A O 1
ATOM 1531 N N . VAL A 1 209 ? 7.759 13.562 -10.106 1.00 69.62 209 VAL A N 1
ATOM 1532 C CA . VAL A 1 209 ? 8.395 14.865 -9.840 1.00 69.62 209 VAL A CA 1
ATOM 1533 C C . VAL A 1 209 ? 8.548 15.667 -11.128 1.00 69.62 209 VAL A C 1
ATOM 1535 O O . VAL A 1 209 ? 9.394 15.363 -11.954 1.00 69.62 209 VAL A O 1
ATOM 1538 N N . GLY A 1 210 ? 7.776 16.755 -11.247 1.00 63.34 210 GLY A N 1
ATOM 1539 C CA . GLY A 1 210 ? 7.698 17.559 -12.472 1.00 63.34 210 GLY A CA 1
ATOM 1540 C C . GLY A 1 210 ? 6.916 16.815 -13.552 1.00 63.34 210 GLY A C 1
ATOM 1541 O O . GLY A 1 210 ? 7.286 15.726 -13.918 1.00 63.34 210 GLY A O 1
ATOM 1542 N N . ASP A 1 211 ? 5.799 17.366 -14.001 1.00 66.31 211 ASP A N 1
ATOM 1543 C CA . ASP A 1 211 ? 4.957 16.983 -15.142 1.00 66.31 211 ASP A CA 1
ATOM 1544 C C . ASP A 1 211 ? 4.695 15.486 -15.535 1.00 66.31 211 ASP A C 1
ATOM 1546 O O . ASP A 1 211 ? 4.096 15.243 -16.582 1.00 66.31 211 ASP A O 1
ATOM 1550 N N . THR A 1 212 ? 5.044 14.471 -14.724 1.00 76.44 212 THR A N 1
ATOM 1551 C CA . THR A 1 212 ? 5.141 13.046 -15.145 1.00 76.44 212 THR A CA 1
ATOM 1552 C C . THR A 1 212 ? 4.229 12.050 -14.411 1.00 76.44 212 THR A C 1
ATOM 1554 O O . THR A 1 212 ? 4.522 10.859 -14.352 1.00 76.44 212 THR A O 1
ATOM 1557 N N . GLY A 1 213 ? 3.088 12.473 -13.861 1.00 87.69 213 GLY A N 1
ATOM 1558 C CA . GLY A 1 213 ? 2.156 11.522 -13.230 1.00 87.69 213 GLY A CA 1
ATOM 1559 C C . GLY A 1 213 ? 1.625 10.465 -14.209 1.00 87.69 213 GLY A C 1
ATOM 1560 O O . GLY A 1 213 ? 1.131 10.819 -15.278 1.00 87.69 213 GLY A O 1
ATOM 1561 N N . HIS A 1 214 ? 1.672 9.186 -13.825 1.00 93.00 214 HIS A N 1
ATOM 1562 C CA . HIS A 1 214 ? 1.194 8.055 -14.631 1.00 93.00 214 HIS A CA 1
ATOM 1563 C C . HIS A 1 214 ? 0.632 6.932 -13.748 1.00 93.00 214 HIS A C 1
ATOM 1565 O O . HIS A 1 214 ? 0.828 6.900 -12.536 1.00 93.00 214 HIS A O 1
ATOM 1571 N N . ILE A 1 215 ? -0.056 5.979 -14.372 1.00 95.00 215 ILE A N 1
ATOM 1572 C CA . ILE A 1 215 ? -0.234 4.629 -13.833 1.00 95.00 215 ILE A CA 1
ATOM 1573 C C . ILE A 1 215 ? 0.542 3.686 -14.750 1.00 95.00 215 ILE A C 1
ATOM 1575 O O . ILE A 1 215 ? 0.208 3.562 -15.927 1.00 95.00 215 ILE A O 1
ATOM 1579 N N . TYR A 1 216 ? 1.570 3.025 -14.233 1.00 95.56 216 TYR A N 1
ATOM 1580 C CA . TYR A 1 216 ? 2.336 2.029 -14.976 1.00 95.56 216 TYR A CA 1
ATOM 1581 C C . TYR A 1 216 ? 1.715 0.647 -14.815 1.00 95.56 216 TYR A C 1
ATOM 1583 O O . TYR A 1 216 ? 1.363 0.255 -13.707 1.00 95.56 216 TYR A O 1
ATOM 1591 N N . VAL A 1 217 ? 1.598 -0.094 -15.914 1.00 97.00 217 VAL A N 1
ATOM 1592 C CA . VAL A 1 217 ? 1.063 -1.458 -15.941 1.00 97.00 217 VAL A CA 1
ATOM 1593 C C . VAL A 1 217 ? 2.143 -2.408 -16.436 1.00 97.00 217 VAL A C 1
ATOM 1595 O O . VAL A 1 217 ? 2.542 -2.358 -17.603 1.00 97.00 217 VAL A O 1
ATOM 1598 N N . TYR A 1 218 ? 2.598 -3.292 -15.557 1.00 97.50 218 TYR A N 1
ATOM 1599 C CA . TYR A 1 218 ? 3.478 -4.397 -15.909 1.00 97.50 218 TYR A CA 1
ATOM 1600 C C . TYR A 1 218 ? 2.608 -5.628 -16.197 1.00 97.50 218 TYR A C 1
ATOM 1602 O O . TYR A 1 218 ? 1.850 -6.059 -15.322 1.00 97.50 218 TYR A O 1
ATOM 1610 N N . PRO A 1 219 ? 2.679 -6.216 -17.405 1.00 96.69 219 PRO A N 1
ATOM 1611 C CA . PRO A 1 219 ? 1.806 -7.314 -17.813 1.00 96.69 219 PRO A CA 1
ATOM 1612 C C . PRO A 1 219 ? 2.265 -8.666 -17.233 1.00 96.69 219 PRO A C 1
ATOM 1614 O O . PRO A 1 219 ? 2.474 -9.640 -17.964 1.00 96.69 219 PRO A O 1
ATOM 1617 N N . THR A 1 220 ? 2.434 -8.729 -15.911 1.00 97.00 220 THR A N 1
ATOM 1618 C CA . THR A 1 220 ? 2.975 -9.875 -15.163 1.00 97.00 220 THR A CA 1
ATOM 1619 C C . THR A 1 220 ? 2.131 -11.146 -15.282 1.00 97.00 220 THR A C 1
ATOM 1621 O O . THR A 1 220 ? 2.647 -12.240 -15.085 1.00 97.00 220 THR A O 1
ATOM 1624 N N . SER A 1 221 ? 0.875 -11.034 -15.733 1.00 95.62 221 SER A N 1
ATOM 1625 C CA . SER A 1 221 ? 0.017 -12.186 -16.054 1.00 95.62 221 SER A CA 1
ATOM 1626 C C . SER A 1 221 ? 0.458 -12.978 -17.291 1.00 95.62 221 SER A C 1
ATOM 1628 O O . SER A 1 221 ? 0.112 -14.149 -17.441 1.00 95.62 221 SER A O 1
ATOM 1630 N N . THR A 1 222 ? 1.199 -12.344 -18.203 1.00 95.25 222 THR A N 1
ATOM 1631 C CA . THR A 1 222 ? 1.608 -12.943 -19.488 1.00 95.25 222 THR A CA 1
ATOM 1632 C C . THR A 1 222 ? 3.116 -12.951 -19.687 1.00 95.25 222 THR A C 1
ATOM 1634 O O . THR A 1 222 ? 3.626 -13.756 -20.464 1.00 95.25 222 THR A O 1
ATOM 1637 N N . THR A 1 223 ? 3.836 -12.063 -19.003 1.00 94.94 223 THR A N 1
ATOM 1638 C CA . THR A 1 223 ? 5.285 -11.910 -19.122 1.00 94.94 223 THR A CA 1
ATOM 1639 C C . THR A 1 223 ? 5.891 -11.784 -17.737 1.00 94.94 223 THR A C 1
ATOM 1641 O O . THR A 1 223 ? 5.515 -10.879 -17.001 1.00 94.94 223 THR A O 1
ATOM 1644 N N . ALA A 1 224 ? 6.856 -12.642 -17.401 1.00 95.31 224 ALA A N 1
ATOM 1645 C CA . ALA A 1 224 ? 7.553 -12.565 -16.121 1.00 95.31 224 ALA A CA 1
ATOM 1646 C C . ALA A 1 224 ? 8.132 -11.161 -15.882 1.00 95.31 224 ALA A C 1
ATOM 1648 O O . ALA A 1 224 ? 8.683 -10.547 -16.805 1.00 95.31 224 ALA A O 1
ATOM 1649 N N . PHE A 1 225 ? 8.014 -10.675 -14.646 1.00 97.75 225 PHE A N 1
ATOM 1650 C CA . PHE A 1 225 ? 8.651 -9.430 -14.242 1.00 97.75 225 PHE A CA 1
ATOM 1651 C C . PHE A 1 225 ? 10.168 -9.530 -14.445 1.00 97.75 225 PHE A C 1
ATOM 1653 O O . PHE A 1 225 ? 10.773 -10.582 -14.233 1.00 97.75 225 PHE A O 1
ATOM 1660 N N . SER A 1 226 ? 10.790 -8.460 -14.936 1.00 97.12 226 SER A N 1
ATOM 1661 C CA . SER A 1 226 ? 12.224 -8.450 -15.226 1.00 97.12 226 SER A CA 1
ATOM 1662 C C . SER A 1 226 ? 12.797 -7.043 -15.151 1.00 97.12 226 SER A C 1
ATOM 1664 O O . SER A 1 226 ? 12.068 -6.061 -15.264 1.00 97.12 226 SER A O 1
ATOM 1666 N N . ALA A 1 227 ? 14.121 -6.944 -15.036 1.00 96.69 227 ALA A N 1
ATOM 1667 C CA . ALA A 1 227 ? 14.827 -5.668 -14.938 1.00 96.69 227 ALA A CA 1
ATOM 1668 C C . ALA A 1 227 ? 14.740 -4.784 -16.199 1.00 96.69 227 ALA A C 1
ATOM 1670 O O . ALA A 1 227 ? 15.155 -3.629 -16.177 1.00 96.69 227 ALA A O 1
ATOM 1671 N N . THR A 1 228 ? 14.244 -5.324 -17.314 1.00 95.06 228 THR A N 1
ATOM 1672 C CA . THR A 1 228 ? 14.145 -4.620 -18.602 1.00 95.06 228 THR A CA 1
ATOM 1673 C C . THR A 1 228 ? 12.728 -4.608 -19.165 1.00 95.06 228 THR A C 1
ATOM 1675 O O . THR A 1 228 ? 12.513 -4.117 -20.276 1.00 95.06 228 THR A O 1
ATOM 1678 N N . GLN A 1 229 ? 11.750 -5.148 -18.431 1.00 95.38 229 GLN A N 1
ATOM 1679 C CA . GLN A 1 229 ? 10.362 -5.170 -18.871 1.00 95.38 229 GLN A CA 1
ATOM 1680 C C . GLN A 1 229 ? 9.824 -3.744 -18.932 1.00 95.38 229 GLN A C 1
ATOM 1682 O O . GLN A 1 229 ? 9.654 -3.109 -17.902 1.00 95.38 229 GLN A O 1
ATOM 1687 N N . THR A 1 230 ? 9.504 -3.259 -20.127 1.00 95.00 230 THR A N 1
ATOM 1688 C CA . THR A 1 230 ? 8.900 -1.934 -20.293 1.00 95.00 230 THR A CA 1
ATOM 1689 C C . THR A 1 230 ? 7.410 -1.983 -19.931 1.00 95.00 230 THR A C 1
ATOM 1691 O O . THR A 1 230 ? 6.667 -2.708 -20.601 1.00 95.00 230 THR A O 1
ATOM 1694 N N . PRO A 1 231 ? 6.945 -1.240 -18.909 1.00 95.94 231 PRO A N 1
ATOM 1695 C CA . PRO A 1 231 ? 5.525 -1.170 -18.592 1.00 95.94 231 PRO A CA 1
ATOM 1696 C C . PRO A 1 231 ? 4.759 -0.327 -19.613 1.00 95.94 231 PRO A C 1
ATOM 1698 O O . PRO A 1 231 ? 5.312 0.531 -20.304 1.00 95.94 231 PRO A O 1
ATOM 1701 N N . LEU A 1 232 ? 3.447 -0.534 -19.661 1.00 95.81 232 LEU A N 1
ATOM 1702 C CA . LEU A 1 232 ? 2.530 0.378 -20.336 1.00 95.81 232 LEU A CA 1
ATOM 1703 C C . LEU A 1 232 ? 2.263 1.576 -19.422 1.00 95.81 232 LEU A C 1
ATOM 1705 O O . LEU A 1 232 ? 1.923 1.391 -18.258 1.00 95.81 232 LEU A O 1
ATOM 1709 N N . ALA A 1 233 ? 2.374 2.794 -19.944 1.00 93.69 233 ALA A N 1
ATOM 1710 C CA . ALA A 1 233 ? 2.001 4.000 -19.212 1.00 93.69 233 ALA A CA 1
ATOM 1711 C C . ALA A 1 233 ? 0.552 4.385 -19.538 1.00 93.69 233 ALA A C 1
ATOM 1713 O O . ALA A 1 233 ? 0.209 4.647 -20.692 1.00 93.69 233 ALA A O 1
ATOM 1714 N N . TYR A 1 234 ? -0.299 4.431 -18.518 1.00 92.94 234 TYR A N 1
ATOM 1715 C CA . TYR A 1 234 ? -1.657 4.950 -18.597 1.00 92.94 234 TYR A CA 1
ATOM 1716 C C . TYR A 1 234 ? -1.722 6.358 -18.002 1.00 92.94 234 TYR A C 1
ATOM 1718 O O . TYR A 1 234 ? -1.158 6.636 -16.943 1.00 92.94 234 TYR A O 1
ATOM 1726 N N . THR A 1 235 ? -2.453 7.246 -18.670 1.00 90.94 235 THR A N 1
ATOM 1727 C CA . THR A 1 235 ? -2.745 8.596 -18.186 1.00 90.94 235 THR A CA 1
ATOM 1728 C C . THR A 1 235 ? -4.095 9.073 -18.718 1.00 90.94 235 THR A C 1
ATOM 1730 O O . THR A 1 235 ? -4.622 8.538 -19.696 1.00 90.94 235 THR A O 1
ATOM 1733 N N . ASN A 1 236 ? -4.671 10.085 -18.076 1.00 90.56 236 ASN A N 1
ATOM 1734 C CA . ASN A 1 236 ? -5.884 10.766 -18.517 1.00 90.56 236 ASN A CA 1
ATOM 1735 C C . ASN A 1 236 ? -5.784 12.277 -18.231 1.00 90.56 236 ASN A C 1
ATOM 1737 O O . ASN A 1 236 ? -4.780 12.754 -17.704 1.00 90.56 236 ASN A O 1
ATOM 1741 N N . ALA A 1 237 ? -6.829 13.043 -18.561 1.00 90.62 237 ALA A N 1
ATOM 1742 C CA . ALA A 1 237 ? -6.828 14.494 -18.364 1.00 90.62 237 ALA A CA 1
ATOM 1743 C C . ALA A 1 237 ? -6.599 14.915 -16.898 1.00 90.62 237 ALA A C 1
ATOM 1745 O O . ALA A 1 237 ? -5.918 15.909 -16.659 1.00 90.62 237 ALA A O 1
ATOM 1746 N N . ASP A 1 238 ? -7.116 1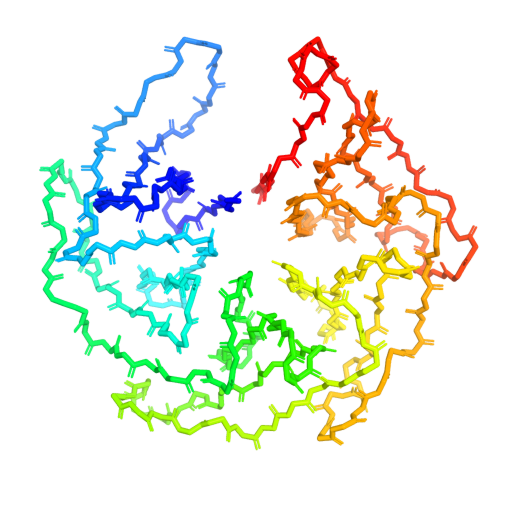4.157 -15.927 1.00 89.38 238 ASP A N 1
ATOM 1747 C CA . ASP A 1 238 ? -6.963 14.467 -14.502 1.00 89.38 238 ASP A CA 1
ATOM 1748 C C . ASP A 1 238 ? -5.530 14.222 -14.019 1.00 89.38 238 ASP A C 1
ATOM 1750 O O . ASP A 1 238 ? -4.937 15.086 -13.369 1.00 89.38 238 ASP A O 1
ATOM 1754 N N . ILE A 1 239 ? -4.947 13.076 -14.389 1.00 91.19 239 ILE A N 1
ATOM 1755 C CA . ILE A 1 239 ? -3.558 12.735 -14.068 1.00 91.19 239 ILE A CA 1
ATOM 1756 C C . ILE A 1 239 ? -2.616 13.748 -14.717 1.00 91.19 239 ILE A C 1
ATOM 1758 O O . ILE A 1 239 ? -1.740 14.266 -14.033 1.00 91.19 239 ILE A O 1
ATOM 1762 N N . MET A 1 240 ? -2.832 14.106 -15.987 1.00 88.19 240 MET A N 1
ATOM 1763 C CA . MET A 1 240 ? -2.025 15.115 -16.683 1.00 88.19 240 MET A CA 1
ATOM 1764 C C . MET A 1 240 ? -2.181 16.514 -16.081 1.00 88.19 240 MET A C 1
ATOM 1766 O O . MET A 1 240 ? -1.227 17.276 -16.056 1.00 88.19 240 MET A O 1
ATOM 1770 N N . ALA A 1 241 ? -3.361 16.880 -15.575 1.00 89.00 241 ALA A N 1
ATOM 1771 C CA . ALA A 1 241 ? -3.563 18.190 -14.956 1.00 89.00 241 ALA A CA 1
ATOM 1772 C C . ALA A 1 241 ? -2.933 18.296 -13.557 1.00 89.00 241 ALA A C 1
ATOM 1774 O O . ALA A 1 241 ? -2.626 19.397 -13.096 1.00 89.00 241 ALA A O 1
ATOM 1775 N N . LYS A 1 242 ? -2.794 17.171 -12.847 1.00 89.00 242 LYS A N 1
ATOM 1776 C CA . LYS A 1 242 ? -2.225 17.113 -11.490 1.00 89.00 242 LYS A CA 1
ATOM 1777 C C . LYS A 1 242 ? -0.787 16.626 -11.453 1.00 89.00 242 LYS A C 1
ATOM 1779 O O . LYS A 1 242 ? -0.135 16.781 -10.421 1.00 89.00 242 LYS A O 1
ATOM 1784 N N . PHE A 1 243 ? -0.326 16.026 -12.543 1.00 89.44 243 PHE A N 1
ATOM 1785 C CA . PHE A 1 243 ? 0.936 15.304 -12.641 1.00 89.44 243 PHE A CA 1
ATOM 1786 C C . PHE A 1 243 ? 1.104 14.324 -11.482 1.00 89.44 243 PHE A C 1
ATOM 1788 O O . PHE A 1 243 ? 2.136 14.285 -10.808 1.00 89.44 243 PHE A O 1
ATOM 1795 N N . CYS A 1 244 ? 0.016 13.615 -11.171 1.00 91.25 244 CYS A N 1
ATOM 1796 C CA . CYS A 1 244 ? -0.044 12.776 -9.991 1.00 91.25 244 CYS A CA 1
ATOM 1797 C C . CYS A 1 244 ? -1.154 11.727 -10.063 1.00 91.25 244 CYS A C 1
ATOM 1799 O O . CYS A 1 244 ? -2.329 12.075 -10.184 1.00 91.25 244 CYS A O 1
ATOM 1801 N N . ALA A 1 245 ? -0.779 10.465 -9.869 1.00 92.81 245 ALA A N 1
ATOM 1802 C CA . ALA A 1 245 ? -1.662 9.405 -9.407 1.00 92.81 245 ALA A CA 1
ATOM 1803 C C . ALA A 1 245 ? -1.101 8.867 -8.080 1.00 92.81 245 ALA A C 1
ATOM 1805 O O . ALA A 1 245 ? -0.094 8.173 -8.059 1.00 92.81 245 ALA A O 1
ATOM 1806 N N . ALA A 1 246 ? -1.713 9.234 -6.951 1.00 89.81 246 ALA A N 1
ATOM 1807 C CA . ALA A 1 246 ? -1.175 8.894 -5.627 1.00 89.81 246 ALA A CA 1
ATOM 1808 C C . ALA A 1 246 ? -1.644 7.532 -5.083 1.00 89.81 246 ALA A C 1
ATOM 1810 O O . ALA A 1 246 ? -1.033 7.017 -4.148 1.00 89.81 246 ALA A O 1
ATOM 1811 N N . GLY A 1 247 ? -2.737 6.988 -5.623 1.00 92.88 247 GLY A N 1
ATOM 1812 C CA . GLY A 1 247 ? -3.358 5.759 -5.146 1.00 92.88 247 GLY A CA 1
ATOM 1813 C C . GLY A 1 247 ? -4.062 5.003 -6.267 1.00 92.88 247 GLY A C 1
ATOM 1814 O O . GLY A 1 247 ? -4.528 5.605 -7.236 1.00 92.88 247 GLY A O 1
ATOM 1815 N N . ILE A 1 248 ? -4.131 3.684 -6.124 1.00 95.25 248 ILE A N 1
ATOM 1816 C CA . ILE A 1 248 ? -4.796 2.763 -7.044 1.00 95.25 248 ILE A CA 1
ATOM 1817 C C . ILE A 1 248 ? -5.350 1.567 -6.270 1.00 95.25 248 ILE A C 1
ATOM 1819 O O . ILE A 1 248 ? -4.697 1.036 -5.378 1.00 95.25 248 ILE A O 1
ATOM 1823 N N . ALA A 1 249 ? -6.557 1.145 -6.627 1.00 93.75 249 ALA A N 1
ATOM 1824 C CA . ALA A 1 249 ? -7.159 -0.102 -6.183 1.00 93.75 249 ALA A CA 1
ATOM 1825 C C . ALA A 1 249 ? -7.909 -0.711 -7.362 1.00 93.75 249 ALA A C 1
ATOM 1827 O O . ALA A 1 249 ? -8.535 0.006 -8.149 1.00 93.75 249 ALA A O 1
ATOM 1828 N N . ILE A 1 250 ? -7.830 -2.030 -7.479 1.00 89.00 250 ILE A N 1
ATOM 1829 C CA . ILE A 1 250 ? -8.455 -2.803 -8.546 1.00 89.00 250 ILE A CA 1
ATOM 1830 C C . ILE A 1 250 ? -9.258 -3.923 -7.887 1.00 89.00 250 ILE A C 1
ATOM 1832 O O . ILE A 1 250 ? -8.832 -4.483 -6.879 1.00 89.00 250 ILE A O 1
ATOM 1836 N N . HIS A 1 251 ? -10.436 -4.200 -8.438 1.00 71.25 251 HIS A N 1
ATOM 1837 C CA . HIS A 1 251 ? -11.337 -5.278 -8.040 1.00 71.25 251 HIS A CA 1
ATOM 1838 C C . HIS A 1 251 ? -11.732 -6.070 -9.290 1.00 71.25 251 HIS A C 1
ATOM 1840 O O . HIS A 1 251 ? -11.844 -5.442 -10.367 1.00 71.25 251 HIS A O 1
#

pLDDT: mean 93.95, std 6.36, range [59.72, 98.81]

Mean predicted aligned error: 3.71 Å

Secondary structure (DSSP, 8-state):
--EEE-TTS-EEEEE--SSSB-EEEEE-SSP-TT---SEEEE-SS-B-EEEEEE-TT--EEEEESSSEEEEE-S---SSEE--S-SEEEE-SS-EEEEEE-TT--EEEEE-TTT-EEEEE---TT---TTPPP-EEE-S-SS---EEE-TT--EEEEETTTEEEEE-TT--STT---SEEE-SSSPTT-SEEEEEE-TT--EEEEEE-SSS--EEEEE-TTTS---TT-PPEEE--HHHHHHT--------

Radius of gyration: 16.96 Å; Cα contacts (8 Å, |Δi|>4): 735; chains: 1; bounding box: 40×37×41 Å

Sequence (251 aa):
MNIAFDANGRLFVVNQALAVPSTISVFTPPLTATSNATFILTMPVSGCAFGIAFDSSNDMWISNCNTSIYEFKGPFTTTGTLPAPDVTLTSNAFAFGLTFDAGGNLWVATDTAANGVEEYLKPAGGFVNSTPIDHTLTGLNKPQSVAFDKSGDLFSDSQTFGTAEYKSTNLSAAAVPDIINPTGLEANFRASQMTFDSAGNLYAADCGVGDTGHIYVYPTSTTAFSATQTPLAYTNADIMAKFCAAGIAIH

Nearest PDB structures (foldseek):
  7b7c-assembly1_A  TM=5.565E-01  e=7.770E-06  Photorhabdus laumondii
  6rg2-assembly1_B  TM=6.074E-01  e=6.208E-05  Photorhabdus laumondii subsp. laumondii TTO1
  6rfz-assembly1_A  TM=5.762E-01  e=7.682E-05  Photorhabdus laumondii subsp. laumondii TTO1
  6rg2-assembly1_A  TM=5.706E-01  e=1.177E-04  Photorhabdus laumondii subsp. laumondii TTO1
  5mxe-assembly1_A  TM=5.741E-01  e=2.352E-04  Photorhabdus asymbiotica subsp. asymbiotica ATCC 43949

Foldseek 3Di:
DAWEAFPVRKIWDWQFDAAAWIKIFIFDDPDDPPGGGPEMETEPDHATWAAWDAFPQRWIWIFGQFFWIFTADDDDDHYDYGDHGQEIEGHPAGWAYWDAFPQRWIWTQGADPALWIWTQHADPVGDHYHRDTPATEHAAHRWREWEAFPQRWIWIQHLAFGIFIDHNVQPDHHGHGPATAPADAHHPFPAWYWYAEPLRWIWIFTNHDPQAGWIWIQPCSVDPDHNHRHTDTDDDPVCRVRVGDRYDYYD

Solvent-accessible surface area (backbone atoms only — not comparable to full-atom values): 12626 Å² total; per-residue (Å²): 63,25,31,30,58,44,90,86,60,32,40,38,36,41,46,59,26,72,93,43,49,14,35,34,40,29,30,68,66,87,80,56,101,81,65,63,62,78,35,43,37,29,48,74,50,73,32,30,40,27,14,40,35,50,52,98,84,48,29,41,36,35,16,27,68,36,36,43,33,34,31,40,75,60,88,87,84,65,61,42,68,49,69,81,61,77,25,45,34,62,53,95,28,38,28,26,14,34,36,63,53,97,88,54,26,41,37,33,10,17,20,92,77,60,15,19,36,38,34,29,73,55,44,98,87,48,78,47,67,61,52,60,68,72,41,38,33,28,82,46,37,54,17,38,17,35,34,62,52,97,85,51,29,39,35,34,41,16,35,76,46,11,40,32,32,25,48,56,93,45,79,47,71,64,27,51,59,76,36,54,18,62,52,67,48,54,60,56,41,78,29,40,20,42,39,50,43,96,76,42,28,39,35,36,18,25,12,31,65,74,90,55,18,29,35,30,37,38,61,42,57,84,41,79,84,46,57,78,55,75,42,48,80,45,76,50,75,66,24,65,73,63,21,35,26,32,43,46,70,70,131